Protein AF-A0A8T5TCV7-F1 (afdb_monomer_lite)

Radius of gyration: 20.51 Å; chains: 1; bounding box: 54×48×56 Å

pLDDT: mean 72.84, std 15.75, range [38.97, 92.06]

Structure (mmCIF, N/CA/C/O backbone):
data_AF-A0A8T5TCV7-F1
#
_entry.id   AF-A0A8T5TCV7-F1
#
loop_
_atom_site.group_PDB
_atom_site.id
_atom_site.type_symbol
_atom_site.label_atom_id
_atom_site.label_alt_id
_atom_site.label_comp_id
_atom_site.label_asym_id
_atom_site.label_entity_id
_atom_site.label_seq_id
_atom_site.pdbx_PDB_ins_code
_atom_site.Cartn_x
_atom_site.Cartn_y
_atom_site.Cartn_z
_atom_site.occupancy
_atom_site.B_iso_or_equiv
_atom_site.auth_seq_id
_atom_site.auth_comp_id
_atom_site.auth_asym_id
_atom_site.auth_atom_id
_atom_site.pdbx_PDB_model_num
ATOM 1 N N . MET A 1 1 ? -5.789 -16.925 18.535 1.00 47.34 1 MET A N 1
ATOM 2 C CA . MET A 1 1 ? -6.592 -15.981 19.342 1.00 47.34 1 MET A CA 1
ATOM 3 C C . MET A 1 1 ? -8.017 -16.520 19.371 1.00 47.34 1 MET A C 1
ATOM 5 O O . MET A 1 1 ? -8.673 -16.521 18.340 1.00 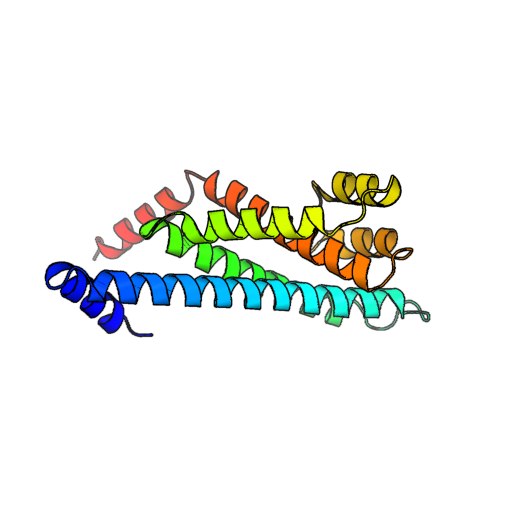47.34 1 MET A O 1
ATOM 9 N N . THR A 1 2 ? -8.420 -17.151 20.471 1.00 56.78 2 THR A N 1
ATOM 10 C CA . THR A 1 2 ? -9.632 -17.986 20.560 1.00 56.78 2 THR A CA 1
ATOM 11 C C . THR A 1 2 ? -10.889 -17.146 20.803 1.00 56.78 2 THR A C 1
ATOM 13 O O . THR A 1 2 ? -10.817 -16.086 21.421 1.00 56.78 2 THR A O 1
ATOM 16 N N . GLU A 1 3 ? -12.054 -17.618 20.342 1.00 51.53 3 GLU A N 1
ATOM 17 C CA . GLU A 1 3 ? -13.368 -16.970 20.542 1.00 51.53 3 GLU A CA 1
ATOM 18 C C . GLU A 1 3 ? -13.667 -16.614 22.007 1.00 51.53 3 GLU A C 1
ATOM 20 O O . GLU A 1 3 ? -14.341 -15.621 22.281 1.00 51.53 3 GLU A O 1
ATOM 25 N N . LEU A 1 4 ? -13.086 -17.360 22.951 1.00 43.72 4 LEU A N 1
ATOM 26 C CA . LEU A 1 4 ? -13.126 -17.065 24.382 1.00 43.72 4 LEU A CA 1
ATOM 27 C C . LEU A 1 4 ? -12.628 -15.654 24.720 1.00 43.72 4 LEU A C 1
ATOM 29 O O . LEU A 1 4 ? -13.237 -14.989 25.552 1.00 43.72 4 LEU A 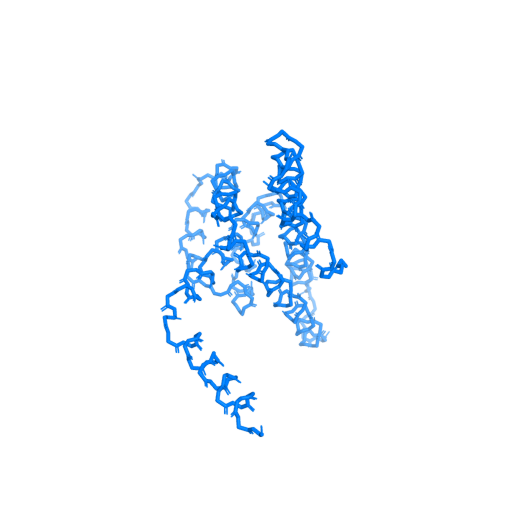O 1
ATOM 33 N N . ASN A 1 5 ? -11.584 -15.160 24.050 1.00 55.62 5 ASN A N 1
ATOM 34 C CA . ASN A 1 5 ? -11.064 -13.814 24.302 1.00 55.62 5 ASN A CA 1
ATOM 35 C C . ASN A 1 5 ? -12.063 -12.737 23.861 1.00 55.62 5 ASN A C 1
ATOM 37 O O . ASN A 1 5 ? -12.259 -11.757 24.575 1.00 55.62 5 ASN A O 1
ATOM 41 N N . LYS A 1 6 ? -12.766 -12.945 22.738 1.00 61.94 6 LYS A N 1
ATOM 42 C CA . LYS A 1 6 ? -13.826 -12.030 22.279 1.00 61.94 6 LYS A CA 1
ATOM 43 C C . LYS A 1 6 ? -15.006 -12.003 23.253 1.00 61.94 6 LYS A C 1
ATOM 45 O O . LYS A 1 6 ? -15.580 -10.943 23.502 1.00 61.94 6 LYS A O 1
ATOM 50 N N . ILE A 1 7 ? -15.354 -13.155 23.828 1.00 57.25 7 ILE A N 1
ATOM 51 C CA . ILE A 1 7 ? -16.417 -13.274 24.835 1.00 57.25 7 ILE A CA 1
ATOM 52 C C . ILE A 1 7 ? -15.997 -12.587 26.143 1.00 57.25 7 ILE A C 1
ATOM 54 O O . ILE A 1 7 ? -16.768 -11.794 26.683 1.00 57.25 7 ILE A O 1
ATOM 58 N N . PHE A 1 8 ? -14.761 -12.791 26.605 1.00 55.50 8 PHE A N 1
ATOM 59 C CA . PHE A 1 8 ? -14.226 -12.118 27.794 1.00 55.50 8 PHE A CA 1
ATOM 60 C C . PHE A 1 8 ? -14.156 -10.594 27.629 1.00 55.50 8 PHE A C 1
ATOM 62 O O . PHE A 1 8 ? -14.518 -9.866 28.554 1.00 55.50 8 PHE A O 1
ATOM 69 N N . MET A 1 9 ? -13.783 -10.093 26.447 1.00 57.25 9 MET A N 1
ATOM 70 C CA . MET A 1 9 ? -13.808 -8.654 26.161 1.00 57.25 9 MET A CA 1
ATOM 71 C C . MET A 1 9 ? -15.233 -8.085 26.167 1.00 57.25 9 MET A C 1
ATOM 73 O O . MET A 1 9 ? -15.464 -7.032 26.763 1.00 57.25 9 MET A O 1
ATOM 77 N N . LYS A 1 10 ? -16.214 -8.801 25.595 1.00 54.75 10 LYS A N 1
ATOM 78 C CA . LYS A 1 10 ? -17.635 -8.401 25.637 1.00 54.75 10 LYS A CA 1
ATOM 79 C C . LYS A 1 10 ? -18.213 -8.390 27.058 1.00 54.75 10 LYS A C 1
ATOM 81 O O . LYS A 1 10 ? -19.046 -7.538 27.362 1.00 54.75 10 LYS A O 1
ATOM 86 N N . ILE A 1 11 ? -17.783 -9.310 27.924 1.00 52.16 11 ILE A N 1
ATOM 87 C CA . ILE A 1 11 ? -18.203 -9.371 29.334 1.00 52.16 11 ILE A CA 1
ATOM 88 C C . ILE A 1 11 ? -17.541 -8.243 30.145 1.00 52.16 11 ILE A C 1
ATOM 90 O O . ILE A 1 11 ? -18.224 -7.534 30.881 1.00 52.16 11 ILE A O 1
ATOM 94 N N . SER A 1 12 ? -16.243 -8.001 29.944 1.00 48.50 12 SER A N 1
ATOM 95 C CA . SER A 1 12 ? -15.484 -6.930 30.611 1.00 48.50 12 SER A CA 1
ATOM 96 C C . SER A 1 12 ? -15.988 -5.521 30.251 1.00 48.50 12 SER A C 1
ATOM 98 O O . SER A 1 12 ? -16.087 -4.645 31.115 1.00 48.50 12 SER A O 1
ATOM 100 N N . ALA A 1 13 ? -16.431 -5.317 29.004 1.00 50.50 13 ALA A N 1
ATOM 101 C CA . ALA A 1 13 ? -17.039 -4.066 28.546 1.00 50.50 13 ALA A CA 1
ATOM 102 C C . ALA A 1 13 ? -18.317 -3.671 29.316 1.00 50.50 13 ALA A C 1
ATOM 104 O O . ALA A 1 13 ? -18.669 -2.492 29.342 1.00 50.50 13 ALA A O 1
ATOM 105 N N . LYS A 1 14 ? -18.993 -4.622 29.980 1.00 54.09 14 LYS A N 1
ATOM 106 C CA . LYS A 1 14 ? -20.192 -4.361 30.793 1.00 54.09 14 LYS A CA 1
ATOM 107 C C . LYS A 1 14 ? -19.904 -4.037 32.268 1.00 54.09 14 LYS A C 1
ATOM 109 O O . LYS A 1 14 ? -20.831 -3.607 32.947 1.00 54.09 14 LYS A O 1
ATOM 114 N N . GLN A 1 15 ? -18.671 -4.199 32.771 1.00 46.56 15 GLN A N 1
ATOM 115 C CA . GLN A 1 15 ? -18.370 -4.052 34.211 1.00 46.56 15 GLN A CA 1
ATOM 116 C C . GLN A 1 15 ? -17.187 -3.132 34.595 1.00 46.56 15 GLN A C 1
ATOM 118 O O . GLN A 1 15 ? -16.957 -2.937 35.785 1.00 46.56 15 GLN A O 1
ATOM 123 N N . GLY A 1 16 ? -16.481 -2.468 33.669 1.00 45.44 16 GLY A N 1
ATOM 124 C CA . GLY A 1 16 ? -15.417 -1.522 34.061 1.00 45.44 16 GLY A CA 1
ATOM 125 C C . GLY A 1 16 ? -15.006 -0.537 32.968 1.00 45.44 16 GLY A C 1
ATOM 126 O O . GLY A 1 16 ? -14.196 -0.856 32.101 1.00 45.44 16 GLY A O 1
ATOM 127 N N . SER A 1 17 ? -15.524 0.695 33.023 1.00 63.12 17 SER A N 1
ATOM 128 C CA . SER A 1 17 ? -15.453 1.664 31.913 1.00 63.12 17 SER A CA 1
ATOM 129 C C . SER A 1 17 ? -14.059 2.223 31.585 1.00 63.12 17 SER A C 1
ATOM 131 O O . SER A 1 17 ? -13.903 2.825 30.525 1.00 63.12 17 SER A O 1
ATOM 133 N N . LYS A 1 18 ? -13.045 2.031 32.443 1.00 63.19 18 LYS A N 1
ATOM 134 C CA . LYS A 1 18 ? -11.653 2.453 32.178 1.00 63.19 18 LYS A CA 1
ATOM 135 C C . LYS A 1 18 ? -10.789 1.329 31.603 1.00 63.19 18 LYS A C 1
ATOM 137 O O . LYS A 1 18 ? -10.150 1.534 30.579 1.00 63.19 18 LYS A O 1
ATOM 142 N N . ASN A 1 19 ? -10.829 0.133 32.193 1.00 65.12 19 ASN A N 1
ATOM 143 C CA . ASN A 1 19 ? -10.000 -0.995 31.745 1.00 65.12 19 ASN A CA 1
ATOM 144 C C . ASN A 1 19 ? -10.446 -1.535 30.379 1.00 65.12 19 ASN A C 1
ATOM 146 O O . ASN A 1 19 ? -9.605 -1.888 29.561 1.00 65.12 19 ASN A O 1
ATOM 150 N N . ALA A 1 20 ? -11.755 -1.544 30.100 1.00 66.44 20 ALA A N 1
ATOM 151 C CA . ALA A 1 20 ? -12.267 -1.938 28.788 1.00 66.44 20 ALA A CA 1
ATOM 152 C C . ALA A 1 20 ? -11.885 -0.932 27.688 1.00 66.44 20 ALA A C 1
ATOM 154 O O . ALA A 1 20 ? -11.531 -1.339 26.587 1.00 66.44 20 ALA A O 1
ATOM 155 N N . LYS A 1 21 ? -11.899 0.377 27.989 1.00 69.62 21 LYS A N 1
ATOM 156 C CA . LYS A 1 21 ? -11.431 1.414 27.053 1.00 69.62 21 LYS A CA 1
ATOM 157 C C . LYS A 1 21 ? -9.935 1.291 26.779 1.00 69.62 21 LYS A C 1
ATOM 159 O O . LYS A 1 21 ? -9.542 1.307 25.623 1.00 69.62 21 LYS A O 1
ATOM 164 N N . PHE A 1 22 ? -9.138 1.083 27.824 1.00 77.06 22 PHE A N 1
ATOM 165 C CA . PHE A 1 22 ? -7.698 0.876 27.698 1.00 77.06 22 PHE A CA 1
ATOM 166 C C . PHE A 1 22 ? -7.360 -0.372 26.864 1.00 77.06 22 PHE A C 1
ATOM 168 O O . PHE A 1 22 ? -6.529 -0.311 25.966 1.00 77.06 22 PHE A O 1
ATOM 175 N N . ALA A 1 23 ? -8.056 -1.491 27.092 1.00 76.44 23 ALA A N 1
ATOM 176 C CA . ALA A 1 23 ? -7.876 -2.702 26.291 1.00 76.44 23 ALA A CA 1
ATOM 177 C C . ALA A 1 23 ? -8.251 -2.492 24.810 1.00 76.44 23 ALA A C 1
ATOM 179 O O . ALA A 1 23 ? -7.560 -2.993 23.926 1.00 76.44 23 ALA A O 1
ATOM 180 N N . LEU A 1 24 ? -9.314 -1.724 24.535 1.00 77.31 24 LEU A N 1
ATOM 181 C CA . LEU A 1 24 ? -9.696 -1.350 23.170 1.00 77.31 24 LEU A CA 1
ATOM 182 C C . LEU A 1 24 ? -8.655 -0.438 22.508 1.00 77.31 24 LEU A C 1
ATOM 184 O O . LEU A 1 24 ? -8.376 -0.603 21.326 1.00 77.31 24 LEU A O 1
ATOM 188 N N . GLU A 1 25 ? -8.073 0.513 23.239 1.00 80.31 25 GLU A N 1
ATOM 189 C CA . GLU A 1 25 ? -6.998 1.373 22.726 1.00 80.31 25 GLU A CA 1
ATOM 190 C C . GLU A 1 25 ? -5.744 0.564 22.378 1.00 80.31 25 GLU A C 1
ATOM 192 O O . GLU A 1 25 ? -5.219 0.720 21.278 1.00 80.31 25 GLU A O 1
ATOM 197 N N . ILE A 1 26 ? -5.329 -0.369 23.241 1.00 83.75 26 ILE A N 1
ATOM 198 C CA . ILE A 1 26 ? -4.215 -1.286 22.946 1.00 83.75 26 ILE A CA 1
ATOM 199 C C . ILE A 1 26 ? -4.500 -2.090 21.673 1.00 83.75 26 ILE A C 1
ATOM 201 O O . ILE A 1 26 ? -3.671 -2.127 20.768 1.00 83.75 26 ILE A O 1
ATOM 205 N N . GLN A 1 27 ? -5.690 -2.686 21.562 1.00 82.12 27 GLN A N 1
ATOM 206 C CA . GLN A 1 27 ? -6.073 -3.465 20.382 1.00 82.12 27 GLN A CA 1
ATOM 207 C C . GLN A 1 27 ? -6.055 -2.618 19.097 1.00 82.12 27 GLN A C 1
ATOM 209 O O . GLN A 1 27 ? -5.658 -3.110 18.038 1.00 82.12 27 GLN A O 1
ATOM 214 N N . LYS A 1 28 ? -6.470 -1.346 19.172 1.00 84.56 28 LYS A N 1
ATOM 215 C CA . LYS A 1 28 ? -6.417 -0.417 18.035 1.00 84.56 28 LYS A CA 1
ATOM 216 C C . LYS A 1 28 ? -4.987 -0.172 17.581 1.00 84.56 28 LYS A C 1
ATOM 218 O O . LYS A 1 28 ? -4.728 -0.281 16.384 1.00 84.56 28 LYS A O 1
ATOM 223 N N . GLU A 1 29 ? -4.081 0.117 18.510 1.00 86.75 29 GLU A N 1
ATOM 224 C CA . GLU A 1 29 ? -2.667 0.340 18.198 1.00 86.75 29 GLU A CA 1
ATOM 225 C C . GLU A 1 29 ? -2.000 -0.924 17.640 1.00 86.75 29 GLU A C 1
ATOM 227 O O . GLU A 1 29 ? -1.368 -0.861 16.587 1.00 86.75 29 GLU A O 1
ATOM 232 N N . GLU A 1 30 ? -2.251 -2.099 18.225 1.00 87.62 30 GLU A N 1
ATOM 233 C CA . GLU A 1 30 ? -1.766 -3.371 17.668 1.00 87.62 30 GLU A CA 1
ATOM 234 C C . GLU A 1 30 ? -2.265 -3.611 16.237 1.00 87.62 30 GLU A C 1
ATOM 236 O O . GLU A 1 30 ? -1.556 -4.156 15.392 1.00 87.62 30 GLU A O 1
ATOM 241 N N . ASN A 1 31 ? -3.518 -3.259 15.950 1.00 86.44 31 ASN A N 1
ATOM 242 C CA . ASN A 1 31 ? -4.086 -3.434 14.619 1.00 86.44 31 ASN A CA 1
ATOM 243 C C . ASN A 1 31 ? -3.520 -2.425 13.612 1.00 86.44 31 ASN A C 1
ATOM 245 O O . ASN A 1 31 ? -3.351 -2.785 12.446 1.00 86.44 31 ASN A O 1
ATOM 249 N N . LYS A 1 32 ? -3.189 -1.200 14.043 1.00 89.06 32 LYS A N 1
ATOM 250 C CA . LYS A 1 32 ? -2.445 -0.240 13.214 1.00 89.06 32 LYS A CA 1
ATOM 251 C C . LYS A 1 32 ? -1.055 -0.771 12.890 1.00 89.06 32 LYS A C 1
ATOM 253 O O . LYS A 1 32 ? -0.670 -0.762 11.728 1.00 89.06 32 LYS A O 1
ATOM 258 N N . GLU A 1 33 ? -0.342 -1.301 13.880 1.00 90.75 33 GLU A N 1
ATOM 259 C CA . GLU A 1 33 ? 0.977 -1.909 13.682 1.00 90.75 33 GLU A CA 1
ATOM 260 C C . GLU A 1 33 ? 0.907 -3.100 12.715 1.00 90.75 33 GLU A C 1
ATOM 262 O O . GLU A 1 33 ? 1.662 -3.165 11.746 1.00 90.75 33 GLU A O 1
ATOM 267 N N . LYS A 1 34 ? -0.063 -4.007 12.901 1.00 89.56 34 LYS A N 1
ATOM 268 C CA . LYS A 1 34 ? -0.307 -5.122 11.969 1.00 89.56 34 LYS A CA 1
ATOM 269 C C . LYS A 1 34 ? -0.582 -4.626 10.550 1.00 89.56 34 LYS A C 1
ATOM 271 O O . LYS A 1 34 ? -0.057 -5.206 9.602 1.00 89.56 34 LYS A O 1
ATOM 276 N N . LEU A 1 35 ? -1.392 -3.576 10.392 1.00 90.50 35 LEU A N 1
ATOM 277 C CA . LEU A 1 35 ? -1.667 -2.981 9.085 1.00 90.50 35 LEU A CA 1
ATOM 278 C C . LEU A 1 35 ? -0.386 -2.427 8.449 1.00 90.50 35 LEU A C 1
ATOM 280 O O . LEU A 1 35 ? -0.113 -2.742 7.292 1.00 90.50 35 LEU A O 1
ATOM 284 N N . THR A 1 36 ? 0.404 -1.659 9.201 1.00 91.31 36 THR A N 1
ATOM 285 C CA . THR A 1 36 ? 1.689 -1.111 8.747 1.00 91.31 36 THR A CA 1
ATOM 286 C C . THR A 1 36 ? 2.624 -2.223 8.282 1.00 91.31 36 THR A C 1
ATOM 288 O O . THR A 1 36 ? 3.083 -2.186 7.144 1.00 91.31 36 THR A O 1
ATOM 291 N N . ASN A 1 37 ? 2.806 -3.270 9.089 1.00 91.44 37 ASN A N 1
ATOM 292 C CA . ASN A 1 37 ? 3.674 -4.402 8.756 1.00 91.44 37 ASN A CA 1
ATOM 293 C C . ASN A 1 37 ? 3.223 -5.130 7.479 1.00 91.44 37 ASN A C 1
ATOM 295 O O . ASN A 1 37 ? 4.048 -5.538 6.663 1.00 91.44 37 ASN A O 1
ATOM 299 N N . LEU A 1 38 ? 1.909 -5.286 7.272 1.00 91.56 38 LEU A N 1
ATOM 300 C CA . LEU A 1 38 ? 1.379 -5.888 6.045 1.00 91.56 38 LEU A CA 1
ATOM 301 C C . LEU A 1 38 ? 1.639 -5.011 4.814 1.00 91.56 38 LEU A C 1
ATOM 303 O O . LEU A 1 38 ? 1.994 -5.535 3.758 1.00 91.56 38 LEU A O 1
ATOM 307 N N . VAL A 1 39 ? 1.470 -3.691 4.937 1.00 90.31 39 VAL A N 1
ATOM 308 C CA . VAL A 1 39 ? 1.763 -2.743 3.852 1.00 90.31 39 VAL A CA 1
ATOM 309 C C . VAL A 1 39 ? 3.254 -2.750 3.524 1.00 90.31 39 VAL A C 1
ATOM 311 O O . VAL A 1 39 ? 3.617 -2.873 2.356 1.00 90.31 39 VAL A O 1
ATOM 314 N N . GLU A 1 40 ? 4.119 -2.670 4.533 1.00 91.00 40 GLU A N 1
ATOM 315 C CA . GLU A 1 40 ? 5.573 -2.714 4.361 1.00 91.00 40 GLU A CA 1
ATOM 316 C C . GLU A 1 40 ? 6.029 -4.013 3.702 1.00 91.00 40 GLU A C 1
ATOM 318 O O . GLU A 1 40 ? 6.862 -3.983 2.798 1.00 91.00 40 GLU A O 1
ATOM 323 N N . PHE A 1 41 ? 5.430 -5.147 4.073 1.00 91.19 41 PHE A N 1
ATOM 324 C CA . PHE A 1 41 ? 5.714 -6.426 3.434 1.00 91.19 41 PHE A CA 1
ATOM 325 C C . PHE A 1 41 ? 5.359 -6.416 1.940 1.00 91.19 41 PHE A C 1
ATOM 327 O O . PHE A 1 41 ? 6.148 -6.880 1.113 1.00 91.19 41 PHE A O 1
ATOM 334 N N . ILE A 1 42 ? 4.198 -5.867 1.565 1.00 90.50 42 ILE A N 1
ATOM 335 C CA . ILE A 1 42 ? 3.809 -5.728 0.152 1.00 90.50 42 ILE A CA 1
ATOM 336 C C . ILE A 1 42 ? 4.819 -4.848 -0.589 1.00 90.50 42 ILE A C 1
ATOM 338 O O . ILE A 1 42 ? 5.318 -5.235 -1.645 1.00 90.50 42 ILE A O 1
ATOM 342 N N . VAL A 1 43 ? 5.164 -3.696 -0.013 1.00 90.44 43 VAL A N 1
ATOM 343 C CA . VAL A 1 43 ? 6.131 -2.756 -0.590 1.00 90.44 43 VAL A CA 1
ATOM 344 C C . VAL A 1 43 ? 7.502 -3.406 -0.769 1.00 90.44 43 VAL A C 1
ATOM 346 O O . VAL A 1 43 ? 8.100 -3.265 -1.831 1.00 90.44 43 VAL A O 1
ATOM 349 N N . PHE A 1 44 ? 7.982 -4.160 0.219 1.00 89.94 44 PHE A N 1
ATOM 350 C CA . PHE A 1 44 ? 9.253 -4.877 0.145 1.00 89.94 44 PHE A CA 1
ATOM 351 C C . PHE A 1 44 ? 9.279 -5.886 -1.011 1.00 89.94 44 PHE A C 1
ATOM 353 O O . PHE A 1 44 ? 10.248 -5.943 -1.767 1.00 89.94 44 PHE A O 1
ATOM 360 N N . ASN A 1 45 ? 8.198 -6.647 -1.205 1.00 87.12 45 ASN A N 1
ATOM 361 C CA . ASN A 1 45 ? 8.106 -7.599 -2.315 1.00 87.12 45 ASN A CA 1
ATOM 362 C C . ASN A 1 45 ? 8.051 -6.893 -3.678 1.00 87.12 45 ASN A C 1
ATOM 364 O O . ASN A 1 45 ? 8.705 -7.333 -4.622 1.00 87.12 45 ASN A O 1
ATOM 368 N N . LEU A 1 46 ? 7.338 -5.766 -3.776 1.00 86.62 46 LEU A N 1
ATOM 369 C CA . LEU A 1 46 ? 7.334 -4.933 -4.983 1.00 86.62 46 LEU A CA 1
ATOM 370 C C . LEU A 1 46 ? 8.734 -4.366 -5.270 1.00 86.62 46 LEU A C 1
ATOM 372 O O . LEU A 1 46 ? 9.182 -4.382 -6.411 1.00 86.62 46 LEU A O 1
ATOM 376 N N . GLN A 1 47 ? 9.470 -3.917 -4.251 1.00 85.31 47 GLN A N 1
ATOM 377 C CA . GLN A 1 47 ? 10.854 -3.453 -4.409 1.00 85.31 47 GLN A CA 1
ATOM 378 C C . GLN A 1 47 ? 11.788 -4.574 -4.876 1.00 85.31 47 GLN A C 1
ATOM 380 O O . GLN A 1 47 ? 12.597 -4.361 -5.780 1.00 85.31 47 GLN A O 1
ATOM 385 N N . ALA A 1 48 ? 11.672 -5.772 -4.298 1.00 82.88 48 ALA A N 1
ATOM 386 C CA . ALA A 1 48 ? 12.450 -6.932 -4.721 1.00 82.88 48 ALA A CA 1
ATOM 387 C C . ALA A 1 48 ? 12.188 -7.267 -6.198 1.00 82.88 48 ALA A C 1
ATOM 389 O O . ALA A 1 48 ? 13.129 -7.479 -6.965 1.00 82.88 48 ALA A O 1
ATOM 390 N N . GLU A 1 49 ? 10.922 -7.226 -6.615 1.00 78.94 49 GLU A N 1
ATOM 391 C CA . GLU A 1 49 ? 10.532 -7.451 -8.005 1.00 78.94 49 GLU A CA 1
ATOM 392 C C . GLU A 1 49 ? 11.005 -6.327 -8.936 1.00 78.94 49 GLU A C 1
ATOM 394 O O . GLU A 1 49 ? 11.515 -6.601 -10.022 1.00 78.94 49 GLU A O 1
ATOM 399 N N . SER A 1 50 ? 10.935 -5.068 -8.496 1.00 80.56 50 SER A N 1
ATOM 400 C CA . SER A 1 50 ? 11.499 -3.926 -9.221 1.00 80.56 50 SER A CA 1
ATOM 401 C C . SER A 1 50 ? 12.987 -4.118 -9.480 1.00 80.56 50 SER A C 1
ATOM 403 O O . SER A 1 50 ? 13.438 -3.982 -10.613 1.00 80.56 50 SER A O 1
ATOM 405 N N . ASN A 1 51 ? 13.751 -4.466 -8.444 1.00 77.88 51 ASN A N 1
ATOM 406 C CA . ASN A 1 51 ? 15.189 -4.685 -8.556 1.00 77.88 51 ASN A CA 1
ATOM 407 C C . ASN A 1 51 ? 15.495 -5.844 -9.505 1.00 77.88 51 ASN A C 1
ATOM 409 O O . ASN A 1 51 ? 16.407 -5.741 -10.327 1.00 77.88 51 ASN A O 1
ATOM 413 N N . ARG A 1 52 ? 14.714 -6.928 -9.438 1.00 76.56 52 ARG A N 1
ATOM 414 C CA . ARG A 1 52 ? 14.836 -8.074 -10.347 1.00 76.56 52 ARG A CA 1
ATOM 415 C C . ARG A 1 52 ? 14.600 -7.676 -11.807 1.00 76.56 52 ARG A C 1
ATOM 417 O O . ARG A 1 52 ? 15.334 -8.131 -12.679 1.00 76.56 52 ARG A O 1
ATOM 424 N N . LEU A 1 53 ? 13.596 -6.841 -12.079 1.00 74.31 53 LEU A N 1
ATOM 425 C CA . LEU A 1 53 ? 13.287 -6.357 -13.428 1.00 74.31 53 LEU A CA 1
ATOM 426 C C . LEU A 1 53 ? 14.351 -5.377 -13.945 1.00 74.31 53 LEU A C 1
ATOM 428 O O . LEU A 1 53 ? 14.775 -5.500 -15.091 1.00 74.31 53 LEU A O 1
ATOM 432 N N . SER A 1 54 ? 14.833 -4.456 -13.104 1.00 71.25 54 SER A N 1
ATOM 433 C CA . SER A 1 54 ? 15.844 -3.458 -13.486 1.00 71.25 54 SER A CA 1
ATOM 434 C C . SER A 1 54 ? 17.255 -4.035 -13.665 1.00 71.25 54 SER A C 1
ATOM 436 O O . SER A 1 54 ? 18.036 -3.495 -14.442 1.00 71.25 54 SER A O 1
ATOM 438 N N . SER A 1 55 ? 17.605 -5.119 -12.964 1.00 65.56 55 SER A N 1
ATOM 439 C CA . SER A 1 55 ? 18.937 -5.755 -13.037 1.00 65.56 55 SER A CA 1
ATOM 440 C C . SER A 1 55 ? 19.067 -6.822 -14.131 1.00 65.56 55 SER A C 1
ATOM 442 O O . SER A 1 55 ? 20.130 -7.422 -14.293 1.00 65.56 55 SER A O 1
ATOM 444 N N . CYS A 1 56 ? 18.010 -7.070 -14.908 1.00 58.94 56 CYS A N 1
ATOM 445 C CA . CYS A 1 56 ? 17.990 -8.116 -15.924 1.00 58.94 56 CYS A CA 1
ATOM 446 C C . CYS A 1 56 ? 18.624 -7.622 -17.241 1.00 58.94 56 CYS A C 1
ATOM 448 O O . CYS A 1 56 ? 17.937 -7.351 -18.221 1.00 58.94 56 CYS A O 1
ATOM 450 N N . THR A 1 57 ? 19.956 -7.511 -17.279 1.00 51.25 57 THR A N 1
ATOM 451 C CA . THR A 1 57 ? 20.739 -7.244 -18.506 1.00 51.25 57 THR A CA 1
ATOM 452 C C . THR A 1 57 ? 20.769 -8.426 -19.485 1.00 51.25 57 THR A C 1
ATOM 454 O O . THR A 1 57 ? 21.221 -8.276 -20.617 1.00 51.25 57 THR A O 1
ATOM 457 N N . LEU A 1 58 ? 20.258 -9.597 -19.094 1.00 48.53 58 LEU A N 1
ATOM 458 C CA . LEU A 1 58 ? 20.154 -10.796 -19.926 1.00 48.53 58 LEU A CA 1
ATOM 459 C C . LEU A 1 58 ? 18.688 -11.208 -20.044 1.00 48.53 58 LEU A C 1
ATOM 461 O O . LEU A 1 58 ? 18.110 -11.802 -19.136 1.00 48.53 58 LEU A O 1
ATOM 465 N N . GLY A 1 59 ? 18.090 -10.858 -21.180 1.00 47.78 59 GLY A N 1
ATOM 466 C CA . GLY A 1 59 ? 16.714 -11.191 -21.504 1.00 47.78 59 GLY A CA 1
ATOM 467 C C . GLY A 1 59 ? 16.393 -12.686 -21.372 1.00 47.78 59 GLY A C 1
ATOM 468 O O . GLY A 1 59 ? 17.18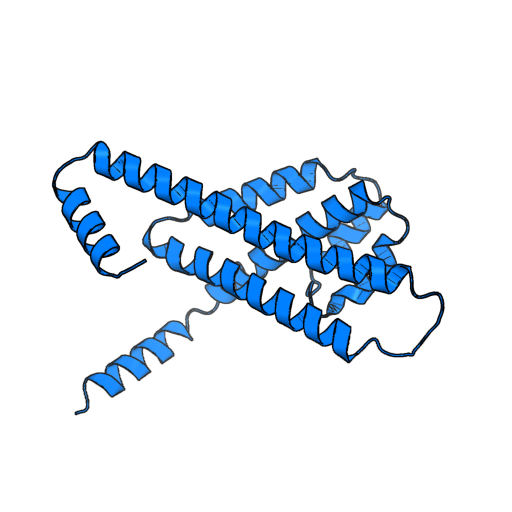8 -13.564 -21.694 1.00 47.78 59 GLY A O 1
ATOM 469 N N . GLN A 1 60 ? 15.148 -12.936 -20.971 1.00 47.66 60 GLN A N 1
ATOM 470 C CA . GLN A 1 60 ? 14.330 -14.104 -21.329 1.00 47.66 60 GLN A CA 1
ATOM 471 C C . GLN A 1 60 ? 14.481 -15.427 -20.569 1.00 47.66 60 GLN A C 1
ATOM 473 O O . GLN A 1 60 ? 13.610 -16.278 -20.741 1.00 47.66 60 GLN A O 1
ATOM 478 N N . ILE A 1 61 ? 15.458 -15.637 -19.687 1.00 41.81 61 ILE A N 1
ATOM 479 C CA . ILE A 1 61 ? 15.617 -16.973 -19.082 1.00 41.81 61 ILE A CA 1
ATOM 480 C C . ILE A 1 61 ? 15.235 -16.961 -17.592 1.00 41.81 61 ILE A C 1
ATOM 482 O O . ILE A 1 61 ? 16.051 -16.658 -16.730 1.00 41.81 61 ILE A O 1
ATOM 486 N N . LYS A 1 62 ? 13.973 -17.366 -17.334 1.00 49.19 62 LYS A N 1
ATOM 487 C CA . LYS A 1 62 ? 13.336 -17.772 -16.048 1.00 49.19 62 LYS A CA 1
ATOM 488 C C . LYS A 1 62 ? 12.548 -16.739 -15.222 1.00 49.19 62 LYS A C 1
ATOM 490 O O . LYS A 1 62 ? 12.671 -16.712 -14.002 1.00 49.19 62 LYS A O 1
ATOM 495 N N . THR A 1 63 ? 11.673 -15.932 -15.820 1.00 53.28 63 THR A N 1
ATOM 496 C CA . THR A 1 63 ? 10.957 -14.888 -15.047 1.00 53.28 63 THR A CA 1
ATOM 497 C C . THR A 1 63 ? 9.445 -15.065 -14.894 1.00 53.28 63 THR A C 1
ATOM 499 O O . THR A 1 63 ? 8.868 -14.401 -14.037 1.00 53.28 63 THR A O 1
ATOM 502 N N . ASN A 1 64 ? 8.803 -16.006 -15.596 1.00 55.62 64 ASN A N 1
ATOM 503 C CA . ASN A 1 64 ? 7.360 -16.231 -15.423 1.00 55.62 64 ASN A CA 1
ATOM 504 C C . ASN A 1 64 ? 7.013 -16.917 -14.095 1.00 55.62 64 ASN A C 1
ATOM 506 O O . ASN A 1 64 ? 6.076 -16.488 -13.431 1.00 55.62 64 ASN A O 1
ATOM 510 N N . GLU A 1 65 ? 7.753 -17.945 -13.670 1.00 59.62 65 GLU A N 1
ATOM 511 C CA . GLU A 1 65 ? 7.444 -18.667 -12.422 1.00 59.62 65 GLU A CA 1
ATOM 512 C C . GLU A 1 65 ? 7.705 -17.805 -11.180 1.00 59.62 65 GLU A C 1
ATOM 514 O O . GLU A 1 65 ? 6.825 -17.680 -10.329 1.00 59.62 65 GLU A O 1
ATOM 519 N N . ILE A 1 66 ? 8.869 -17.143 -11.116 1.00 61.84 66 ILE A N 1
ATOM 520 C CA . ILE A 1 66 ? 9.249 -16.260 -10.000 1.00 61.84 66 ILE A CA 1
ATOM 521 C C . ILE A 1 66 ? 8.322 -15.038 -9.927 1.00 61.84 66 ILE A C 1
ATOM 523 O O . ILE A 1 66 ? 7.804 -14.732 -8.854 1.00 61.84 66 ILE A O 1
ATOM 527 N N . GLY A 1 67 ? 8.046 -14.384 -11.063 1.00 63.06 67 GLY A N 1
ATOM 528 C CA . GLY A 1 67 ? 7.099 -13.267 -11.116 1.00 63.06 67 GLY A CA 1
ATOM 529 C C . GLY A 1 67 ? 5.685 -13.689 -10.700 1.00 63.06 67 GLY A C 1
ATOM 530 O O . GLY A 1 67 ? 5.044 -13.004 -9.906 1.00 63.06 67 GLY A O 1
ATOM 531 N N . SER A 1 68 ? 5.224 -14.868 -11.139 1.00 69.69 68 SER A N 1
ATOM 532 C CA . SER A 1 68 ? 3.921 -15.416 -10.725 1.00 69.69 68 SER A CA 1
ATOM 533 C C . SER A 1 68 ? 3.861 -15.706 -9.222 1.00 69.69 68 SER A C 1
ATOM 535 O O . SER A 1 68 ? 2.832 -15.469 -8.596 1.00 69.69 68 SER A O 1
ATOM 537 N N . HIS A 1 69 ? 4.953 -16.182 -8.617 1.00 73.56 69 HIS A N 1
ATOM 538 C CA . HIS A 1 69 ? 5.012 -16.419 -7.171 1.00 73.56 69 HIS A CA 1
ATOM 539 C C . HIS A 1 69 ? 4.935 -15.113 -6.375 1.00 73.56 69 HIS A C 1
ATOM 541 O O . HIS A 1 69 ? 4.198 -15.041 -5.394 1.00 73.56 69 HIS A O 1
ATOM 547 N N . ILE A 1 70 ? 5.629 -14.063 -6.818 1.00 75.44 70 ILE A N 1
ATOM 548 C CA . ILE A 1 70 ? 5.572 -12.747 -6.167 1.00 75.44 70 ILE A CA 1
ATOM 549 C C . ILE A 1 70 ? 4.169 -12.140 -6.280 1.00 75.44 70 ILE A C 1
ATOM 551 O O . ILE A 1 70 ? 3.647 -11.624 -5.292 1.00 75.44 70 ILE A O 1
ATOM 555 N N . VAL A 1 71 ? 3.515 -12.275 -7.438 1.00 80.12 71 VAL A N 1
ATOM 556 C CA . VAL A 1 71 ? 2.112 -11.870 -7.622 1.00 80.12 71 VAL A CA 1
ATOM 557 C C . VAL A 1 71 ? 1.196 -12.571 -6.615 1.00 80.12 71 VAL A C 1
ATOM 559 O O . VAL A 1 71 ? 0.401 -11.903 -5.954 1.00 80.12 71 VAL A O 1
ATOM 562 N N . LEU A 1 72 ? 1.330 -13.892 -6.448 1.00 82.31 72 LEU A N 1
ATOM 563 C CA . LEU A 1 72 ? 0.536 -14.656 -5.478 1.00 82.31 72 LEU A CA 1
ATOM 564 C C . LEU A 1 72 ? 0.777 -14.185 -4.037 1.00 82.31 72 LEU A C 1
ATOM 566 O O . LEU A 1 72 ? -0.183 -13.985 -3.293 1.00 82.31 72 LEU A O 1
ATOM 570 N N . ILE A 1 73 ? 2.038 -13.955 -3.661 1.00 83.31 73 ILE A N 1
ATOM 571 C CA . ILE A 1 73 ? 2.417 -13.459 -2.330 1.00 83.31 73 ILE A CA 1
ATOM 572 C C . ILE A 1 73 ? 1.802 -12.078 -2.068 1.00 83.31 73 ILE A C 1
ATOM 574 O O . ILE A 1 73 ? 1.241 -11.845 -0.993 1.00 83.31 73 ILE A O 1
ATOM 578 N N . ILE A 1 74 ? 1.880 -11.162 -3.036 1.00 83.81 74 ILE A N 1
ATOM 579 C CA . ILE A 1 74 ? 1.322 -9.811 -2.908 1.00 83.81 74 ILE A CA 1
ATOM 580 C C . ILE A 1 74 ? -0.205 -9.867 -2.802 1.00 83.81 74 ILE A C 1
ATOM 582 O O . ILE A 1 74 ? -0.775 -9.225 -1.919 1.00 83.81 74 ILE A O 1
ATOM 586 N N . GLU A 1 75 ? -0.877 -10.657 -3.644 1.00 85.38 75 GLU A N 1
ATOM 587 C CA . GLU A 1 75 ? -2.333 -10.830 -3.586 1.00 85.38 75 GLU A CA 1
ATOM 588 C C . GLU A 1 75 ? -2.793 -11.440 -2.255 1.00 85.38 75 GLU A C 1
ATOM 590 O O . GLU A 1 75 ? -3.793 -10.999 -1.682 1.00 85.38 75 GLU A O 1
ATOM 595 N N . GLU A 1 76 ? -2.059 -12.409 -1.705 1.00 86.06 76 GLU A N 1
ATOM 596 C CA . GLU A 1 76 ? -2.347 -12.969 -0.381 1.00 86.06 76 GLU A CA 1
ATOM 597 C C . GLU A 1 76 ? -2.287 -11.886 0.709 1.00 86.06 76 GLU A C 1
ATOM 599 O O . GLU A 1 76 ? -3.206 -11.761 1.524 1.00 86.06 76 GLU A O 1
ATOM 604 N N . HIS A 1 77 ? -1.238 -11.061 0.713 1.00 86.06 77 HIS A N 1
ATOM 605 C CA . HIS A 1 77 ? -1.060 -10.017 1.725 1.00 86.06 77 HIS A CA 1
ATOM 606 C C . HIS A 1 77 ? -2.048 -8.861 1.547 1.00 86.06 77 HIS A C 1
ATOM 608 O O . HIS A 1 77 ? -2.588 -8.370 2.540 1.00 86.06 77 HIS A O 1
ATOM 614 N N . LEU A 1 78 ? -2.390 -8.496 0.309 1.00 86.19 78 LEU A N 1
ATOM 615 C CA . LEU A 1 78 ? -3.489 -7.570 0.029 1.00 86.19 78 LEU A CA 1
ATOM 616 C C . LEU A 1 78 ? -4.812 -8.108 0.584 1.00 86.19 78 LEU A C 1
ATOM 618 O O . LEU A 1 78 ? -5.564 -7.360 1.206 1.00 86.19 78 LEU A O 1
ATOM 622 N N . ASN A 1 79 ? -5.094 -9.404 0.432 1.00 86.00 79 ASN A N 1
ATOM 623 C CA . ASN A 1 79 ? -6.297 -10.007 1.004 1.00 86.00 79 ASN A CA 1
ATOM 624 C C . ASN A 1 79 ? -6.297 -9.995 2.540 1.00 86.00 79 ASN A C 1
ATOM 626 O O . ASN A 1 79 ? -7.348 -9.736 3.127 1.00 86.00 79 ASN A O 1
ATOM 630 N N . LYS A 1 80 ? -5.145 -10.195 3.197 1.00 86.44 80 LYS A N 1
ATOM 631 C CA . LYS A 1 80 ? -5.012 -10.052 4.662 1.00 86.44 80 LYS A CA 1
ATOM 632 C C . LYS A 1 80 ? -5.298 -8.623 5.126 1.00 86.44 80 LYS A C 1
ATOM 634 O O . LYS A 1 80 ? -6.026 -8.442 6.100 1.00 86.44 80 LYS A O 1
ATOM 639 N N . VAL A 1 81 ? -4.783 -7.619 4.410 1.00 87.44 81 VAL A N 1
ATOM 640 C CA . VAL A 1 81 ? -5.073 -6.200 4.682 1.00 87.44 81 VAL A CA 1
ATOM 641 C C . VAL A 1 81 ? -6.568 -5.918 4.551 1.00 87.44 81 VAL A C 1
ATOM 643 O O . VAL A 1 81 ? -7.176 -5.349 5.454 1.00 87.44 81 VAL A O 1
ATOM 646 N N . LEU A 1 82 ? -7.180 -6.353 3.447 1.00 85.06 82 LEU A N 1
ATOM 647 C CA . LEU A 1 82 ? -8.609 -6.146 3.212 1.00 85.06 82 LEU A CA 1
ATOM 648 C C . LEU A 1 82 ? -9.460 -6.837 4.279 1.00 85.06 82 LEU A C 1
ATOM 650 O O . LEU A 1 82 ? -10.406 -6.239 4.774 1.00 85.06 82 LEU A O 1
ATOM 654 N N . TYR A 1 83 ? -9.099 -8.054 4.683 1.00 84.38 83 TYR A N 1
ATOM 655 C CA . TYR A 1 83 ? -9.784 -8.770 5.756 1.00 84.38 83 TYR A CA 1
ATOM 656 C C . TYR A 1 83 ? -9.694 -8.036 7.101 1.00 84.38 83 TYR A C 1
ATOM 658 O O . TYR A 1 83 ? -10.709 -7.885 7.778 1.00 84.38 83 TYR A O 1
ATOM 666 N N . LEU A 1 84 ? -8.511 -7.527 7.464 1.00 84.06 84 LEU A N 1
ATOM 667 C CA . LEU A 1 84 ? -8.317 -6.744 8.688 1.00 84.06 84 LEU A CA 1
ATOM 668 C C . LEU A 1 84 ? -9.224 -5.500 8.709 1.00 84.06 84 LEU A C 1
ATOM 670 O O . LEU A 1 84 ? -9.875 -5.224 9.714 1.00 84.06 84 LEU A O 1
ATOM 674 N N . LEU A 1 85 ? -9.318 -4.801 7.576 1.00 81.31 85 LEU A N 1
ATOM 675 C CA . LEU A 1 85 ? -10.169 -3.620 7.400 1.00 81.31 85 LEU A CA 1
ATOM 676 C C . LEU A 1 85 ? -11.666 -3.966 7.343 1.00 81.31 85 LEU A C 1
ATOM 678 O O . LEU A 1 85 ? -12.511 -3.163 7.728 1.00 81.31 85 LEU A O 1
ATOM 682 N N . GLU A 1 86 ? -12.019 -5.163 6.873 1.00 76.19 86 GLU A N 1
ATOM 683 C CA . GLU A 1 86 ? -13.402 -5.640 6.849 1.00 76.19 86 GLU A CA 1
ATOM 684 C C . GLU A 1 86 ? -13.918 -6.040 8.236 1.00 76.19 86 GLU A C 1
ATOM 686 O O . GLU A 1 86 ? -15.084 -5.765 8.518 1.00 76.19 86 GLU A O 1
ATOM 691 N N . ILE A 1 87 ? -13.084 -6.657 9.085 1.00 71.50 87 ILE A N 1
ATOM 692 C CA . ILE A 1 87 ? -13.436 -6.967 10.484 1.00 71.50 87 ILE A CA 1
ATOM 693 C C . ILE A 1 87 ? -13.645 -5.677 11.281 1.00 71.50 87 ILE A C 1
ATOM 695 O O . ILE A 1 87 ? -14.562 -5.587 12.093 1.00 71.50 87 ILE A O 1
ATOM 699 N N . GLU A 1 88 ? -12.812 -4.668 11.030 1.00 72.50 88 GLU A N 1
ATOM 700 C CA . GLU A 1 88 ? -12.832 -3.410 11.775 1.00 72.50 88 GLU A CA 1
ATOM 701 C C . GLU A 1 88 ? -14.146 -2.636 11.643 1.00 72.50 88 GLU A C 1
ATOM 703 O O . GLU A 1 88 ? -14.544 -1.959 12.584 1.00 72.50 88 GLU A O 1
ATOM 708 N N . LYS A 1 89 ? -14.885 -2.822 10.542 1.00 64.25 89 LYS A N 1
ATOM 709 C CA . LYS A 1 89 ? -16.209 -2.213 10.339 1.00 64.25 89 LYS A CA 1
ATOM 710 C C . LYS A 1 89 ? -17.209 -2.457 11.467 1.00 64.25 89 LYS A C 1
ATOM 712 O O . LYS A 1 89 ? -18.166 -1.695 11.586 1.00 64.25 89 LYS A O 1
ATOM 717 N N . GLU A 1 90 ? -17.054 -3.538 12.225 1.00 59.91 90 GLU A N 1
ATOM 718 C CA . GLU A 1 90 ? -17.918 -3.832 13.371 1.00 59.91 90 GLU A CA 1
ATOM 719 C C . GLU A 1 90 ? -17.573 -2.967 14.600 1.00 59.91 90 GLU A C 1
ATOM 721 O O . GLU A 1 90 ? -18.415 -2.792 15.479 1.00 59.91 90 GLU A O 1
ATOM 726 N N . GLU A 1 91 ? -16.365 -2.397 14.649 1.00 59.41 91 GLU A N 1
ATOM 727 C CA . GLU A 1 91 ? -15.786 -1.679 15.794 1.00 59.41 91 GLU A CA 1
ATOM 728 C C . GLU A 1 91 ? -15.544 -0.168 15.531 1.00 59.41 91 GLU A C 1
ATOM 730 O O . GLU A 1 91 ? -15.362 0.592 16.487 1.00 59.41 91 GLU A O 1
ATOM 735 N N . GLY A 1 92 ? -15.582 0.297 14.272 1.00 63.97 92 GLY A N 1
ATOM 736 C CA . GLY A 1 92 ? -15.415 1.705 13.864 1.00 63.97 92 GLY A CA 1
ATOM 737 C C . GLY A 1 92 ? -14.895 1.845 12.421 1.00 63.97 92 GLY A C 1
ATOM 738 O O . GLY A 1 92 ? -14.944 0.868 11.681 1.00 63.97 92 GLY A O 1
ATOM 739 N N . PRO A 1 93 ? -14.457 3.042 11.973 1.00 77.25 93 PRO A N 1
ATOM 740 C CA . PRO A 1 93 ? -13.638 3.204 10.761 1.00 77.25 93 PRO A CA 1
ATOM 741 C C . PRO A 1 93 ? -12.178 3.636 11.049 1.00 77.25 93 PRO A C 1
ATOM 743 O O . PRO A 1 93 ? -11.548 4.292 10.221 1.00 77.25 93 PRO A O 1
ATOM 746 N N . TYR A 1 94 ? -11.615 3.308 12.215 1.00 83.75 94 TYR A N 1
ATOM 747 C CA . TYR A 1 94 ? -10.324 3.832 12.676 1.00 83.75 94 TYR A CA 1
ATOM 748 C C . TYR A 1 94 ? -9.129 3.361 11.833 1.00 83.75 94 TYR A C 1
ATOM 750 O O . TYR A 1 94 ? -8.190 4.130 11.628 1.00 83.75 94 TYR A O 1
ATOM 758 N N . LEU A 1 95 ? -9.130 2.118 11.332 1.00 84.62 95 LEU A N 1
ATOM 759 C CA . LEU A 1 95 ? -8.040 1.645 10.465 1.00 84.62 95 LEU A CA 1
ATOM 760 C C . LEU A 1 95 ? -8.129 2.265 9.073 1.00 84.62 95 LEU A C 1
ATOM 762 O O . LEU A 1 95 ? -7.104 2.514 8.441 1.00 84.62 95 LEU A O 1
ATOM 766 N N . LYS A 1 96 ? -9.350 2.530 8.602 1.00 84.75 96 LYS A N 1
ATOM 767 C CA . LYS A 1 96 ? -9.574 3.252 7.351 1.00 84.75 96 LYS A CA 1
ATOM 768 C C . LYS A 1 96 ? -9.068 4.693 7.462 1.00 84.75 96 LYS A C 1
ATOM 770 O O . LYS A 1 96 ? -8.361 5.144 6.564 1.00 84.75 96 LYS A O 1
ATOM 775 N N . ASP A 1 97 ? -9.366 5.379 8.563 1.00 87.19 97 ASP A N 1
ATOM 776 C CA . ASP A 1 97 ? -8.876 6.738 8.823 1.00 87.19 97 ASP A CA 1
ATOM 777 C C . ASP A 1 97 ? -7.345 6.774 8.905 1.00 87.19 97 ASP A C 1
ATOM 779 O O . ASP A 1 97 ? -6.704 7.595 8.246 1.00 87.19 97 ASP A O 1
ATOM 783 N N . PHE A 1 98 ? -6.752 5.816 9.622 1.00 90.62 98 PHE A N 1
ATOM 784 C CA . PHE A 1 98 ? -5.300 5.658 9.695 1.00 90.62 98 PHE A CA 1
ATOM 785 C C . PHE A 1 98 ? -4.671 5.408 8.313 1.00 90.62 98 PHE A C 1
ATOM 787 O O . PHE A 1 98 ? -3.623 5.962 7.989 1.00 90.62 98 PHE A O 1
ATOM 794 N N . LEU A 1 99 ? -5.328 4.637 7.444 1.00 89.62 99 LEU A N 1
ATOM 795 C CA . LEU A 1 99 ? -4.844 4.401 6.086 1.00 89.62 99 LEU A CA 1
ATOM 796 C C . LEU A 1 99 ? -4.857 5.680 5.228 1.00 89.62 99 LEU A C 1
ATOM 798 O O . LEU A 1 99 ? -3.899 5.928 4.494 1.00 89.62 99 LEU A O 1
ATOM 802 N N . TYR A 1 100 ? -5.883 6.530 5.344 1.00 89.69 100 TYR A N 1
ATOM 803 C CA . TYR A 1 100 ? -5.885 7.841 4.678 1.00 89.69 100 TYR A CA 1
ATOM 804 C C . TYR A 1 100 ? -4.823 8.790 5.239 1.00 89.69 100 TYR A C 1
ATOM 806 O O . TYR A 1 100 ? -4.227 9.557 4.478 1.00 89.69 100 TYR A O 1
ATOM 814 N N . GLU A 1 101 ? -4.554 8.728 6.543 1.00 92.06 101 GLU A N 1
ATOM 815 C CA . GLU A 1 101 ? -3.462 9.475 7.166 1.00 92.06 101 GLU A CA 1
ATOM 816 C C . GLU A 1 101 ? -2.107 9.062 6.574 1.00 92.06 101 GLU A C 1
ATOM 818 O O . GLU A 1 101 ? -1.340 9.922 6.134 1.00 92.06 101 GLU A O 1
ATOM 823 N N . LEU A 1 102 ? -1.849 7.756 6.444 1.00 90.69 102 LEU A N 1
ATOM 824 C CA . LEU A 1 102 ? -0.642 7.246 5.788 1.00 90.69 102 LEU A CA 1
ATOM 825 C C . LEU A 1 102 ? -0.532 7.730 4.337 1.00 90.69 102 LEU A C 1
ATOM 827 O O . LEU A 1 102 ? 0.535 8.181 3.921 1.00 90.69 102 LEU A O 1
ATOM 831 N N . ILE A 1 103 ? -1.624 7.702 3.567 1.00 90.12 103 ILE A N 1
ATOM 832 C CA . ILE A 1 103 ? -1.638 8.216 2.185 1.00 90.12 103 ILE A CA 1
ATOM 833 C C . ILE A 1 103 ? -1.221 9.681 2.147 1.00 90.12 103 ILE A C 1
ATOM 835 O O . ILE A 1 103 ? -0.401 10.059 1.308 1.00 90.12 103 ILE A O 1
ATOM 839 N N . LYS A 1 104 ? -1.760 10.503 3.053 1.00 89.81 104 LYS A N 1
ATOM 840 C CA . LYS A 1 104 ? -1.421 11.924 3.147 1.00 89.81 104 LYS A CA 1
ATOM 841 C C . LYS A 1 104 ? 0.064 12.116 3.465 1.00 89.81 104 LYS A C 1
ATOM 843 O O . LYS A 1 104 ? 0.738 12.834 2.732 1.00 89.81 104 LYS A O 1
ATOM 848 N N . ILE A 1 105 ? 0.582 11.411 4.473 1.00 90.19 105 ILE A N 1
ATOM 849 C CA . ILE A 1 105 ? 1.997 11.466 4.873 1.00 90.19 105 ILE A CA 1
ATOM 850 C C . ILE A 1 105 ? 2.915 11.094 3.704 1.00 90.19 105 ILE A C 1
ATOM 852 O O . ILE A 1 105 ? 3.899 11.782 3.437 1.00 90.19 105 ILE A O 1
ATOM 856 N N . TYR A 1 106 ? 2.621 10.004 2.991 1.00 88.31 106 TYR A N 1
ATOM 857 C CA . TYR A 1 106 ? 3.459 9.584 1.868 1.00 88.31 106 TYR A CA 1
ATOM 858 C C . TYR A 1 106 ? 3.339 10.522 0.670 1.00 88.31 106 TYR A C 1
ATOM 860 O O . TYR A 1 106 ? 4.349 10.796 0.031 1.00 88.31 106 TYR A O 1
ATOM 868 N N . LYS A 1 107 ? 2.153 11.080 0.408 1.00 86.44 107 LYS A N 1
ATOM 869 C CA . LYS A 1 107 ? 1.966 12.105 -0.624 1.00 86.44 107 LYS A CA 1
ATOM 870 C C . LYS A 1 107 ? 2.805 13.354 -0.353 1.00 86.44 107 LYS A C 1
ATOM 872 O O . LYS A 1 107 ? 3.391 13.890 -1.282 1.00 86.44 107 LYS A O 1
ATOM 877 N N . GLU A 1 108 ? 2.876 13.799 0.900 1.00 87.12 108 GLU A N 1
ATOM 878 C CA . GLU A 1 108 ? 3.683 14.958 1.314 1.00 87.12 108 GLU A CA 1
ATOM 879 C C . GLU A 1 108 ? 5.193 14.700 1.200 1.00 87.12 108 GLU A C 1
ATOM 881 O O . GLU A 1 108 ? 5.960 15.620 0.933 1.00 87.12 108 GLU A O 1
ATOM 886 N N . LYS A 1 109 ? 5.628 13.446 1.374 1.00 86.12 109 LYS A N 1
ATOM 887 C CA . LYS A 1 109 ? 7.036 13.038 1.236 1.00 86.12 109 LYS A CA 1
ATOM 888 C C . LYS A 1 109 ? 7.497 12.895 -0.216 1.00 86.12 109 LYS A C 1
ATOM 890 O O . LYS A 1 109 ? 8.699 12.751 -0.448 1.00 86.12 109 LYS A O 1
ATOM 895 N N . ILE A 1 110 ? 6.579 12.857 -1.175 1.00 84.38 110 ILE A N 1
ATOM 896 C CA . ILE A 1 110 ? 6.909 12.752 -2.594 1.00 84.38 110 ILE A CA 1
ATOM 897 C C . ILE A 1 110 ? 7.193 14.159 -3.129 1.00 84.38 110 ILE A C 1
ATOM 899 O O . ILE A 1 110 ? 6.345 15.045 -3.032 1.00 84.38 110 ILE A O 1
ATOM 903 N N . GLU A 1 111 ? 8.384 14.370 -3.692 1.00 71.12 111 GLU A N 1
ATOM 904 C CA . GLU A 1 111 ? 8.719 15.643 -4.335 1.00 71.12 111 GLU A CA 1
ATOM 905 C C . GLU A 1 111 ? 7.853 15.830 -5.580 1.00 71.12 111 GLU A C 1
ATOM 907 O O . GLU A 1 111 ? 7.695 14.929 -6.402 1.00 71.12 111 GLU A O 1
ATOM 912 N N . ILE A 1 112 ? 7.238 17.005 -5.701 1.00 71.94 112 ILE A N 1
ATOM 913 C CA . ILE A 1 112 ? 6.237 17.261 -6.733 1.00 71.94 112 ILE A CA 1
ATOM 914 C C . ILE A 1 112 ? 6.882 18.023 -7.892 1.00 71.94 112 ILE A C 1
ATOM 916 O O . ILE A 1 112 ? 6.693 19.232 -8.046 1.00 71.94 112 ILE A O 1
ATOM 920 N N . ASP A 1 113 ? 7.603 17.294 -8.736 1.00 74.12 113 ASP A N 1
ATOM 921 C CA . ASP A 1 113 ? 7.989 17.749 -10.070 1.00 74.12 113 ASP A CA 1
ATOM 922 C C . ASP A 1 113 ? 6.975 17.274 -11.137 1.00 74.12 113 ASP A C 1
ATOM 924 O O . ASP A 1 113 ? 5.975 16.607 -10.840 1.00 74.12 113 ASP A O 1
ATOM 928 N N . ASN A 1 114 ? 7.176 17.676 -12.395 1.00 73.88 114 ASN A N 1
ATOM 929 C CA . ASN A 1 114 ? 6.258 17.311 -13.481 1.00 73.88 114 ASN A CA 1
ATOM 930 C C . ASN A 1 114 ? 6.249 15.795 -13.747 1.00 73.88 114 ASN A C 1
ATOM 932 O O . ASN A 1 114 ? 5.184 15.233 -14.006 1.00 73.88 114 ASN A O 1
ATOM 936 N N . SER A 1 115 ? 7.403 15.136 -13.629 1.00 72.56 115 SER A N 1
ATOM 937 C CA . SER A 1 115 ? 7.568 13.692 -13.831 1.00 72.56 115 SER A CA 1
ATOM 938 C C . SER A 1 115 ? 6.785 12.888 -12.792 1.00 72.56 115 SER A C 1
ATOM 940 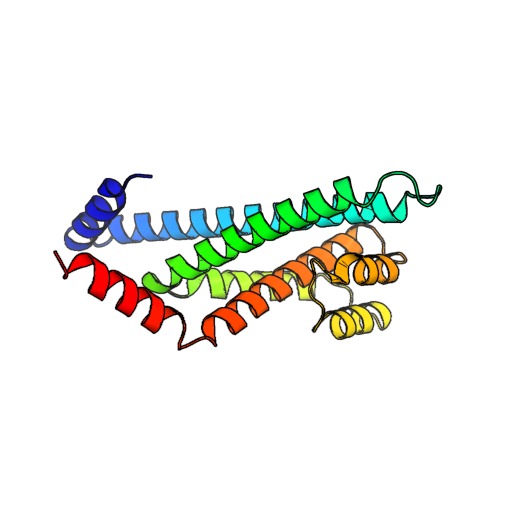O O . SER A 1 115 ? 6.023 11.981 -13.125 1.00 72.56 115 SER A O 1
ATOM 942 N N . THR A 1 116 ? 6.886 13.277 -11.525 1.00 75.69 116 THR A N 1
ATOM 943 C CA . THR A 1 116 ? 6.230 12.588 -10.414 1.00 75.69 116 THR A CA 1
ATOM 944 C C . THR A 1 116 ? 4.723 12.817 -10.411 1.00 75.69 116 THR A C 1
ATOM 946 O O . THR A 1 116 ? 3.951 11.888 -10.167 1.00 75.69 116 THR A O 1
ATOM 949 N N . LYS A 1 117 ? 4.273 14.031 -10.762 1.00 77.75 117 LYS A N 1
ATOM 950 C CA . LYS A 1 117 ? 2.847 14.320 -11.002 1.00 77.75 117 LYS A CA 1
ATOM 951 C C . LYS A 1 117 ? 2.268 13.425 -12.091 1.00 77.75 117 LYS A C 1
ATOM 953 O O . LYS A 1 117 ? 1.208 12.836 -11.883 1.00 77.75 117 LYS A O 1
ATOM 958 N N . TYR A 1 118 ? 2.969 13.314 -13.220 1.00 78.50 118 TYR A N 1
ATOM 959 C CA . TYR A 1 118 ? 2.555 12.471 -14.336 1.00 78.50 118 TYR A CA 1
ATOM 960 C C . TYR A 1 118 ? 2.441 11.004 -13.915 1.00 78.50 118 TYR A C 1
ATOM 962 O O . TYR A 1 118 ? 1.418 10.380 -14.171 1.00 78.50 118 TYR A O 1
ATOM 970 N N . ILE A 1 119 ? 3.430 10.477 -13.191 1.00 76.44 119 ILE A N 1
ATOM 971 C CA . ILE A 1 119 ? 3.428 9.102 -12.671 1.00 76.44 119 ILE A CA 1
ATOM 972 C C . ILE A 1 119 ? 2.255 8.852 -11.724 1.00 76.44 119 ILE A C 1
ATOM 974 O O . ILE A 1 119 ? 1.516 7.884 -11.895 1.00 76.44 119 ILE A O 1
ATOM 978 N N . ILE A 1 120 ? 2.031 9.743 -10.754 1.00 78.75 120 ILE A N 1
ATOM 979 C CA . ILE A 1 120 ? 0.915 9.617 -9.808 1.00 78.75 120 ILE A CA 1
ATOM 980 C C . ILE A 1 120 ? -0.430 9.627 -10.541 1.00 78.75 120 ILE A C 1
ATOM 982 O O . ILE A 1 120 ? -1.313 8.842 -10.197 1.00 78.75 120 ILE A O 1
ATOM 986 N N . GLN A 1 121 ? -0.588 10.497 -11.541 1.00 78.94 121 GLN A N 1
ATOM 987 C CA . GLN A 1 121 ? -1.814 10.601 -12.330 1.00 78.94 121 GLN A CA 1
ATOM 988 C C . GLN A 1 121 ? -1.994 9.412 -13.280 1.00 78.94 121 GLN A C 1
ATOM 990 O O . GLN A 1 121 ? -3.088 8.884 -13.404 1.00 78.94 121 GLN A O 1
ATOM 995 N N . ARG A 1 122 ? -0.933 8.939 -13.931 1.00 76.88 122 ARG A N 1
ATOM 996 C CA . ARG A 1 122 ? -0.984 7.778 -14.828 1.00 76.88 122 ARG A CA 1
ATOM 997 C C . ARG A 1 122 ? -1.312 6.500 -14.060 1.00 76.88 122 ARG A C 1
ATOM 999 O O . ARG A 1 122 ? -2.067 5.655 -14.531 1.00 76.88 122 ARG A O 1
ATOM 1006 N N . PHE A 1 123 ? -0.752 6.356 -12.865 1.00 72.69 123 PHE A N 1
ATOM 1007 C CA . PHE A 1 123 ? -0.914 5.165 -12.032 1.00 72.69 123 PHE A CA 1
ATOM 1008 C C . PHE A 1 123 ? -2.085 5.279 -11.056 1.00 72.69 123 PHE A C 1
ATOM 1010 O O . PHE A 1 123 ? -2.354 4.356 -10.276 1.00 72.69 123 PHE A O 1
ATOM 1017 N N . SER A 1 124 ? -2.850 6.374 -11.135 1.00 68.56 124 SER A N 1
ATOM 1018 C CA . SER A 1 124 ? -4.065 6.530 -10.348 1.00 68.56 124 SER A CA 1
ATOM 1019 C C . SER A 1 124 ? -5.164 5.543 -10.731 1.00 68.56 124 SER A C 1
ATOM 1021 O O . SER A 1 124 ? -6.105 5.402 -9.965 1.00 68.56 124 SER A O 1
ATOM 1023 N N . ASP A 1 125 ? -5.045 4.821 -11.847 1.00 69.69 125 ASP A N 1
ATOM 1024 C CA . ASP A 1 125 ? -6.074 3.868 -12.287 1.00 69.69 125 ASP A CA 1
ATOM 1025 C C . ASP A 1 125 ? -5.557 2.444 -12.516 1.00 69.69 125 ASP A C 1
ATOM 1027 O O . ASP A 1 125 ? -6.354 1.510 -12.617 1.00 69.69 125 ASP A O 1
ATOM 1031 N N . LEU A 1 126 ? -4.236 2.247 -12.505 1.00 73.88 126 LEU A N 1
ATOM 1032 C CA . LEU A 1 126 ? -3.631 0.936 -12.733 1.00 73.88 126 LEU A CA 1
ATOM 1033 C C . LEU A 1 126 ? -3.866 -0.041 -11.573 1.00 73.88 126 LEU A C 1
ATOM 1035 O O . LEU A 1 126 ? -3.944 0.332 -10.392 1.00 73.88 126 LEU A O 1
ATOM 1039 N N . ASN A 1 127 ? -3.938 -1.328 -11.915 1.00 76.12 127 ASN A N 1
ATOM 1040 C CA . ASN A 1 127 ? -3.859 -2.401 -10.942 1.00 76.12 127 ASN A CA 1
ATOM 1041 C C . ASN A 1 127 ? -2.387 -2.660 -10.618 1.00 76.12 127 ASN A C 1
ATOM 1043 O O . ASN A 1 127 ? -1.665 -3.250 -11.413 1.00 76.12 127 ASN A O 1
ATOM 1047 N N . LEU A 1 128 ? -1.970 -2.262 -9.414 1.00 78.19 128 LEU A N 1
ATOM 1048 C CA . LEU A 1 128 ? -0.587 -2.349 -8.946 1.00 78.19 128 LEU A CA 1
ATOM 1049 C C . LEU A 1 128 ? 0.060 -3.724 -9.155 1.00 78.19 128 LEU A C 1
ATOM 1051 O O . LEU A 1 128 ? 1.259 -3.782 -9.381 1.00 78.19 128 LEU A O 1
ATOM 1055 N N . VAL A 1 129 ? -0.715 -4.810 -9.080 1.00 77.62 129 VAL A N 1
ATOM 1056 C CA . VAL A 1 129 ? -0.196 -6.177 -9.205 1.00 77.62 129 VAL A CA 1
ATOM 1057 C C . VAL A 1 129 ? -0.064 -6.604 -10.667 1.00 77.62 129 VAL A C 1
ATOM 1059 O O . VAL A 1 129 ? 0.964 -7.145 -11.060 1.00 77.62 129 VAL A O 1
ATOM 1062 N N . HIS A 1 130 ? -1.086 -6.361 -11.490 1.00 77.25 130 HIS A N 1
ATOM 1063 C CA . HIS A 1 130 ? -1.089 -6.807 -12.890 1.00 77.25 130 HIS A CA 1
ATOM 1064 C C . HIS A 1 130 ? -0.296 -5.875 -13.813 1.00 77.25 130 HIS A C 1
ATOM 1066 O O . HIS A 1 130 ? 0.389 -6.335 -14.726 1.00 77.25 130 HIS A O 1
ATOM 1072 N N . ASP A 1 131 ? -0.326 -4.576 -13.534 1.00 77.31 131 ASP A N 1
ATOM 1073 C CA . ASP A 1 131 ? 0.310 -3.540 -14.348 1.00 77.31 131 ASP A CA 1
ATOM 1074 C C . ASP A 1 131 ? 1.695 -3.152 -13.804 1.00 77.31 131 ASP A C 1
ATOM 1076 O O . ASP A 1 131 ? 2.276 -2.144 -14.206 1.00 77.31 131 ASP A O 1
ATOM 1080 N N . PHE A 1 132 ? 2.248 -3.950 -12.881 1.00 78.94 132 PHE A N 1
ATOM 1081 C CA . PHE A 1 132 ? 3.464 -3.612 -12.142 1.00 78.94 132 PHE A CA 1
ATOM 1082 C C . PHE A 1 132 ? 4.670 -3.315 -13.042 1.00 78.94 132 PHE A C 1
ATOM 1084 O O . PHE A 1 132 ? 5.434 -2.388 -12.791 1.00 78.94 132 PHE A O 1
ATOM 1091 N N . HIS A 1 133 ? 4.813 -4.060 -14.137 1.00 75.88 133 HIS A N 1
ATOM 1092 C CA . HIS A 1 133 ? 5.888 -3.868 -15.109 1.00 75.88 133 HIS A CA 1
ATOM 1093 C C . HIS A 1 133 ? 5.857 -2.476 -15.772 1.00 75.88 133 HIS A C 1
ATOM 1095 O O . HIS A 1 133 ? 6.914 -1.893 -16.007 1.00 75.88 133 HIS A O 1
ATOM 1101 N N . LEU A 1 134 ? 4.663 -1.917 -16.020 1.00 77.38 134 LEU A N 1
ATOM 1102 C CA . LEU A 1 134 ? 4.503 -0.554 -16.541 1.00 77.38 134 LEU A CA 1
ATOM 1103 C C . LEU A 1 134 ? 4.934 0.479 -15.496 1.00 77.38 134 LEU A C 1
ATOM 1105 O O . LEU A 1 134 ? 5.580 1.465 -15.836 1.00 77.38 134 LEU A O 1
ATOM 1109 N N . ILE A 1 135 ? 4.615 0.214 -14.225 1.00 77.62 135 ILE A N 1
ATOM 1110 C CA . ILE A 1 135 ? 4.989 1.068 -13.094 1.00 77.62 135 ILE A CA 1
ATOM 1111 C C . ILE A 1 135 ? 6.510 1.123 -12.946 1.00 77.62 135 ILE A C 1
ATOM 1113 O O . ILE A 1 135 ? 7.075 2.207 -12.848 1.00 77.62 135 ILE A O 1
ATOM 1117 N N . ILE A 1 136 ? 7.189 -0.024 -12.987 1.00 77.69 136 ILE A N 1
ATOM 1118 C CA . ILE A 1 136 ? 8.648 -0.074 -12.833 1.00 77.69 136 ILE A CA 1
ATOM 1119 C C . ILE A 1 136 ? 9.384 0.589 -13.995 1.00 77.69 136 ILE A C 1
ATOM 1121 O O . ILE A 1 136 ? 10.366 1.285 -13.749 1.00 77.69 136 ILE A O 1
ATOM 1125 N N . SER A 1 137 ? 8.894 0.438 -15.230 1.00 76.06 137 SER A N 1
ATOM 1126 C CA . SER A 1 137 ? 9.502 1.090 -16.395 1.00 76.06 137 SER A CA 1
ATOM 1127 C C . SER A 1 137 ? 9.561 2.613 -16.249 1.00 76.06 137 SER A C 1
ATOM 1129 O O . SER A 1 137 ? 10.590 3.205 -16.558 1.00 76.06 137 SER A O 1
ATOM 1131 N N . ASP A 1 138 ? 8.489 3.247 -15.766 1.00 77.44 138 ASP A N 1
ATOM 1132 C CA . ASP A 1 138 ? 8.457 4.705 -15.579 1.00 77.44 138 ASP A CA 1
ATOM 1133 C C . ASP A 1 138 ? 9.204 5.156 -14.317 1.00 77.44 138 ASP A C 1
ATOM 1135 O O . ASP A 1 138 ? 9.614 6.309 -14.208 1.00 77.44 138 ASP A O 1
ATOM 1139 N N . LEU A 1 139 ? 9.376 4.263 -13.337 1.00 81.00 139 LEU A N 1
ATOM 1140 C CA . LEU A 1 139 ? 10.123 4.573 -12.124 1.00 81.00 139 LEU A CA 1
ATOM 1141 C C . LEU A 1 139 ? 11.638 4.503 -12.327 1.00 81.00 139 LEU 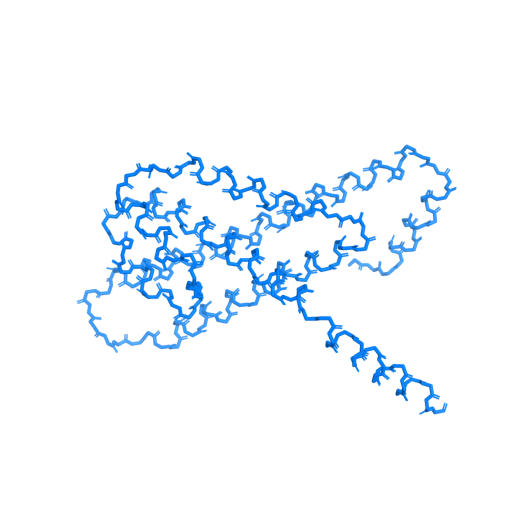A C 1
ATOM 1143 O O . LEU A 1 139 ? 12.355 4.965 -11.447 1.00 81.00 139 LEU A O 1
ATOM 1147 N N . CYS A 1 140 ? 12.146 3.952 -13.436 1.00 76.12 140 CYS A N 1
ATOM 1148 C CA . CYS A 1 140 ? 13.577 3.720 -13.668 1.00 76.12 140 CYS A CA 1
ATOM 1149 C C . CYS A 1 140 ? 14.471 4.932 -13.359 1.00 76.12 140 CYS A C 1
ATOM 1151 O O . CYS A 1 140 ? 15.503 4.745 -12.708 1.00 76.12 140 CYS A O 1
ATOM 1153 N N . ASP A 1 141 ? 14.035 6.138 -13.726 1.00 78.62 141 ASP A N 1
ATOM 1154 C CA . ASP A 1 141 ? 14.817 7.378 -13.623 1.00 78.62 141 ASP A CA 1
ATOM 1155 C C . ASP A 1 141 ? 14.879 7.972 -12.205 1.00 78.62 141 ASP A C 1
ATOM 1157 O O . ASP A 1 141 ? 15.649 8.894 -11.941 1.00 78.62 141 ASP A O 1
ATOM 1161 N N . PHE A 1 142 ? 14.098 7.435 -11.267 1.00 82.62 142 PHE A N 1
ATOM 1162 C CA . PHE A 1 142 ? 14.071 7.904 -9.884 1.00 82.62 142 PHE A CA 1
ATOM 1163 C C . PHE A 1 142 ? 15.154 7.242 -9.029 1.00 82.62 142 PHE A C 1
ATOM 1165 O O . PHE A 1 142 ? 15.508 6.070 -9.212 1.00 82.62 142 PHE A O 1
ATOM 1172 N N . ASP A 1 143 ? 15.643 7.965 -8.022 1.00 84.75 143 ASP A N 1
ATOM 1173 C CA . ASP A 1 143 ? 16.476 7.358 -6.988 1.00 84.75 143 ASP A CA 1
ATOM 1174 C C . ASP A 1 143 ? 15.680 6.339 -6.145 1.00 84.75 143 ASP A C 1
ATOM 1176 O O . ASP A 1 143 ? 14.445 6.309 -6.141 1.00 84.75 143 ASP A O 1
ATOM 1180 N N . LEU A 1 144 ? 16.393 5.477 -5.415 1.00 83.31 144 LEU A N 1
ATOM 1181 C CA . LEU A 1 144 ? 15.782 4.415 -4.611 1.00 83.31 144 LEU A CA 1
ATOM 1182 C C . LEU A 1 144 ? 14.836 4.954 -3.521 1.00 83.31 144 LEU A C 1
ATOM 1184 O O . LEU A 1 144 ? 13.803 4.347 -3.245 1.00 83.31 144 LEU A O 1
ATOM 1188 N N . SER A 1 145 ? 15.163 6.093 -2.906 1.00 86.69 145 SER A N 1
ATOM 1189 C CA . SER A 1 145 ? 14.335 6.710 -1.864 1.00 86.69 145 SER A CA 1
ATOM 1190 C C . SER A 1 145 ? 12.998 7.170 -2.445 1.00 86.69 145 SER A C 1
ATOM 1192 O O . SER A 1 145 ? 11.941 6.865 -1.885 1.00 86.69 145 SER A O 1
ATOM 1194 N N . MET A 1 146 ? 13.022 7.833 -3.602 1.00 86.06 146 MET A N 1
ATOM 1195 C CA . MET A 1 146 ? 11.823 8.301 -4.285 1.00 86.06 146 MET A CA 1
ATOM 1196 C C . MET A 1 146 ? 10.994 7.140 -4.844 1.00 86.06 146 MET A C 1
ATOM 1198 O O . MET A 1 146 ? 9.781 7.106 -4.625 1.00 86.06 146 MET A O 1
ATOM 1202 N N . LYS A 1 147 ? 11.636 6.130 -5.453 1.00 85.19 147 LYS A N 1
ATOM 1203 C CA . LYS A 1 147 ? 10.985 4.871 -5.868 1.00 85.19 147 LYS A CA 1
ATOM 1204 C C . LYS A 1 147 ? 10.194 4.256 -4.720 1.00 85.19 147 LYS A C 1
ATOM 1206 O O . LYS A 1 147 ? 9.017 3.940 -4.878 1.00 85.19 147 LYS A O 1
ATOM 1211 N N . ASN A 1 148 ? 10.813 4.150 -3.546 1.00 85.88 148 ASN A N 1
ATOM 1212 C CA . ASN A 1 148 ? 10.180 3.562 -2.372 1.00 85.88 148 ASN A CA 1
ATOM 1213 C C . ASN A 1 148 ? 8.973 4.380 -1.904 1.00 85.88 148 ASN A C 1
ATOM 1215 O O . ASN A 1 148 ? 7.920 3.807 -1.637 1.00 85.88 148 ASN A O 1
ATOM 1219 N N . ARG A 1 149 ? 9.086 5.713 -1.855 1.00 88.81 149 ARG A N 1
ATOM 1220 C CA . ARG A 1 149 ? 7.964 6.590 -1.478 1.00 88.81 149 ARG A CA 1
ATOM 1221 C C . ARG A 1 149 ? 6.789 6.456 -2.445 1.00 88.81 149 ARG A C 1
ATOM 1223 O O . ARG A 1 149 ? 5.652 6.329 -1.990 1.00 88.81 149 ARG A O 1
ATOM 1230 N N . ILE A 1 150 ? 7.062 6.437 -3.751 1.00 88.19 150 ILE A N 1
ATOM 1231 C CA . ILE A 1 150 ? 6.032 6.284 -4.783 1.00 88.19 150 ILE A CA 1
ATOM 1232 C C . ILE A 1 150 ? 5.384 4.897 -4.693 1.00 88.19 150 ILE A C 1
ATOM 1234 O O . ILE A 1 150 ? 4.158 4.807 -4.664 1.00 88.19 150 ILE A O 1
ATOM 1238 N N . LEU A 1 151 ? 6.166 3.820 -4.575 1.00 88.69 151 LEU A N 1
ATOM 1239 C CA . LEU A 1 151 ? 5.637 2.458 -4.446 1.00 88.69 151 LEU A CA 1
ATOM 1240 C C . LEU A 1 151 ? 4.761 2.289 -3.200 1.00 88.69 151 LEU A C 1
ATOM 1242 O O . LEU A 1 151 ? 3.676 1.707 -3.293 1.00 88.69 151 LEU A O 1
ATOM 1246 N N . THR A 1 152 ? 5.173 2.833 -2.052 1.00 90.75 152 THR A N 1
ATOM 1247 C CA . THR A 1 152 ? 4.345 2.808 -0.839 1.00 90.75 152 THR A CA 1
ATOM 1248 C C . THR A 1 152 ? 3.044 3.575 -1.039 1.00 90.75 152 THR A C 1
ATOM 1250 O O . THR A 1 152 ? 1.969 3.062 -0.728 1.00 90.75 152 THR A O 1
ATOM 1253 N N . TYR A 1 153 ? 3.112 4.771 -1.623 1.00 90.62 153 TYR A N 1
ATOM 1254 C CA . TYR A 1 153 ? 1.929 5.575 -1.913 1.00 90.62 153 TYR A CA 1
ATOM 1255 C C . TYR A 1 153 ? 0.951 4.861 -2.862 1.00 90.62 153 TYR A C 1
ATOM 1257 O O . TYR A 1 153 ? -0.245 4.781 -2.577 1.00 90.62 153 TYR A O 1
ATOM 1265 N N . LEU A 1 154 ? 1.448 4.273 -3.955 1.00 87.75 154 LEU A N 1
ATOM 1266 C CA . LEU A 1 154 ? 0.633 3.507 -4.903 1.00 87.75 154 LEU A CA 1
ATOM 1267 C C . LEU A 1 154 ? 0.021 2.254 -4.261 1.00 87.75 154 LEU A C 1
ATOM 1269 O O . LEU A 1 154 ? -1.131 1.926 -4.548 1.00 87.75 154 LEU A O 1
ATOM 1273 N N . THR A 1 155 ? 0.749 1.589 -3.360 1.00 89.56 155 THR A N 1
ATOM 1274 C CA . THR A 1 155 ? 0.249 0.445 -2.576 1.00 89.56 155 THR A CA 1
ATOM 1275 C C . THR A 1 155 ? -0.937 0.842 -1.710 1.00 89.56 155 THR A C 1
ATOM 1277 O O . THR A 1 155 ? -2.002 0.225 -1.793 1.00 89.56 155 THR A O 1
ATOM 1280 N N . LEU A 1 156 ? -0.789 1.916 -0.936 1.00 90.62 156 LEU A N 1
ATOM 1281 C CA . LEU A 1 156 ? -1.853 2.439 -0.083 1.00 90.62 156 LEU A CA 1
ATOM 1282 C C . LEU A 1 156 ? -3.082 2.867 -0.904 1.00 90.62 156 LEU A C 1
ATOM 1284 O O . LEU A 1 156 ? -4.218 2.538 -0.549 1.00 90.62 156 LEU A O 1
ATOM 1288 N N . LEU A 1 157 ? -2.875 3.528 -2.048 1.00 87.88 157 LEU A N 1
ATOM 1289 C CA . LEU A 1 157 ? -3.961 3.870 -2.968 1.00 87.88 157 LEU A CA 1
ATOM 1290 C C . LEU A 1 157 ? -4.672 2.627 -3.517 1.00 87.88 157 LEU A C 1
ATOM 1292 O O . LEU A 1 157 ? -5.903 2.598 -3.565 1.00 87.88 157 LEU A O 1
ATOM 1296 N N . ASN A 1 158 ? -3.927 1.592 -3.916 1.00 87.56 158 ASN A N 1
ATOM 1297 C CA . ASN A 1 158 ? -4.515 0.365 -4.447 1.00 87.56 158 ASN A CA 1
ATOM 1298 C C . ASN A 1 158 ? -5.380 -0.341 -3.393 1.00 87.56 158 ASN A C 1
ATOM 1300 O O . ASN A 1 158 ? -6.509 -0.734 -3.693 1.00 87.56 158 ASN A O 1
ATOM 1304 N N . ILE A 1 159 ? -4.897 -0.421 -2.149 1.00 87.31 159 ILE A N 1
ATOM 1305 C CA . ILE A 1 159 ? -5.658 -0.944 -1.008 1.00 87.31 159 ILE A CA 1
ATOM 1306 C C . ILE A 1 159 ? -6.956 -0.149 -0.824 1.00 87.31 159 ILE A C 1
ATOM 1308 O O . ILE A 1 159 ? -8.034 -0.742 -0.796 1.00 87.31 159 ILE A O 1
ATOM 1312 N N . THR A 1 160 ? -6.876 1.184 -0.789 1.00 85.25 160 THR A N 1
ATOM 1313 C CA . THR A 1 160 ? -8.047 2.066 -0.614 1.00 85.25 160 THR A CA 1
ATOM 1314 C C . THR A 1 160 ? -9.109 1.826 -1.680 1.00 85.25 160 THR A C 1
ATOM 1316 O O . THR A 1 160 ? -10.278 1.619 -1.362 1.00 85.25 160 THR A O 1
ATOM 1319 N N . ARG A 1 161 ? -8.708 1.766 -2.955 1.00 81.31 161 ARG A N 1
ATOM 1320 C CA . ARG A 1 161 ? -9.640 1.513 -4.064 1.00 81.31 161 ARG A CA 1
ATOM 1321 C C . ARG A 1 161 ? -10.267 0.130 -3.980 1.00 81.31 161 ARG A C 1
ATOM 1323 O O . ARG A 1 161 ? -11.454 -0.026 -4.258 1.00 81.31 161 ARG A O 1
ATOM 1330 N N . ARG A 1 162 ? -9.484 -0.895 -3.621 1.00 82.12 162 ARG A N 1
ATOM 1331 C CA . ARG A 1 162 ? -10.001 -2.262 -3.446 1.00 82.12 162 ARG A CA 1
ATOM 1332 C C . ARG A 1 162 ? -11.050 -2.306 -2.337 1.00 82.12 162 ARG A C 1
ATOM 1334 O O . ARG A 1 162 ? -12.078 -2.955 -2.524 1.00 82.12 162 ARG A O 1
ATOM 1341 N N . ILE A 1 163 ? -10.836 -1.577 -1.241 1.00 79.31 163 ILE A N 1
ATOM 1342 C CA . ILE A 1 163 ? -11.843 -1.392 -0.192 1.00 79.31 163 ILE A CA 1
ATOM 1343 C C . ILE A 1 163 ? -13.073 -0.724 -0.791 1.00 79.31 163 ILE A C 1
ATOM 1345 O O . ILE 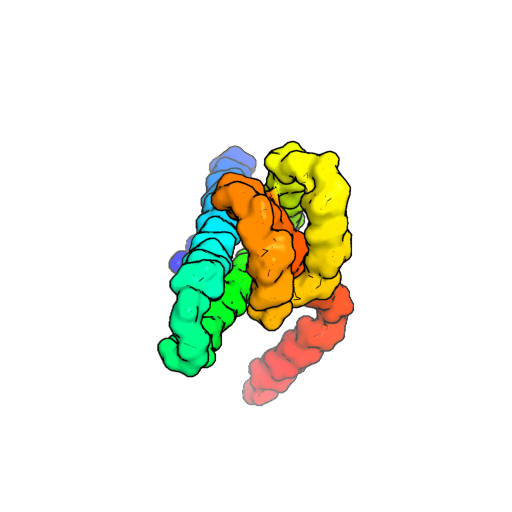A 1 163 ? -14.135 -1.327 -0.777 1.00 79.31 163 ILE A O 1
ATOM 1349 N N . GLU A 1 164 ? -12.948 0.468 -1.373 1.00 75.50 164 GLU A N 1
ATOM 1350 C CA . GLU A 1 164 ? -14.078 1.226 -1.926 1.00 75.50 164 GLU A CA 1
ATOM 1351 C C . GLU A 1 164 ? -14.914 0.401 -2.912 1.00 75.50 164 GLU A C 1
ATOM 1353 O O . GLU A 1 164 ? -16.136 0.380 -2.792 1.00 75.50 164 GLU A O 1
ATOM 1358 N N . ARG A 1 165 ? -14.279 -0.377 -3.800 1.00 74.38 165 ARG A N 1
ATOM 1359 C CA . ARG A 1 165 ? -14.968 -1.301 -4.719 1.00 74.38 165 ARG A CA 1
ATOM 1360 C C . ARG A 1 165 ? -15.674 -2.452 -3.996 1.00 74.38 165 ARG A C 1
ATOM 1362 O O . ARG A 1 165 ? -16.802 -2.782 -4.352 1.00 74.38 165 ARG A O 1
ATOM 1369 N N . ARG A 1 166 ? -15.051 -3.059 -2.977 1.00 69.00 166 ARG A N 1
ATOM 1370 C CA . ARG A 1 166 ? -15.691 -4.103 -2.149 1.00 69.00 166 ARG A CA 1
ATOM 1371 C C . ARG A 1 166 ? -16.840 -3.547 -1.303 1.00 69.00 166 ARG A C 1
ATOM 1373 O O . ARG A 1 166 ? -17.831 -4.239 -1.092 1.00 69.00 166 ARG A O 1
ATOM 1380 N N . LEU A 1 167 ? -16.737 -2.296 -0.851 1.00 57.47 167 LEU A N 1
ATOM 1381 C CA . LEU A 1 167 ? -17.799 -1.570 -0.153 1.00 57.47 167 LEU A CA 1
ATOM 1382 C C . LEU A 1 167 ? -18.975 -1.246 -1.083 1.00 57.47 167 LEU A C 1
ATOM 1384 O O . LEU A 1 167 ? -20.120 -1.287 -0.639 1.00 57.47 167 LEU A O 1
ATOM 1388 N N . PHE A 1 168 ? -18.692 -0.976 -2.359 1.00 48.72 168 PHE A N 1
ATOM 1389 C CA . PHE A 1 168 ? -19.673 -0.707 -3.413 1.00 48.72 168 PHE A CA 1
ATOM 1390 C C . PHE A 1 168 ? -20.362 -1.953 -3.984 1.00 48.72 168 PHE A C 1
ATOM 1392 O O . PHE A 1 168 ? -21.147 -1.820 -4.919 1.00 48.72 168 PHE A O 1
ATOM 1399 N N . LEU A 1 169 ? -20.118 -3.153 -3.443 1.00 40.66 169 LEU A N 1
ATOM 1400 C CA . LEU A 1 169 ? -20.863 -4.371 -3.784 1.00 40.66 169 LEU A CA 1
ATOM 1401 C C . LEU A 1 169 ? -21.947 -4.657 -2.722 1.00 40.66 169 LEU A C 1
ATOM 1403 O O . LEU A 1 169 ? -21.775 -5.551 -1.888 1.00 40.66 169 LEU A O 1
ATOM 1407 N N . PRO A 1 170 ? -23.100 -3.954 -2.741 1.00 40.62 170 PRO A N 1
ATOM 1408 C CA . PRO A 1 170 ? -24.181 -4.152 -1.776 1.00 40.62 170 PRO A CA 1
ATOM 1409 C C . PRO A 1 170 ? -24.946 -5.480 -1.943 1.00 40.62 170 PRO A C 1
ATOM 1411 O O . PRO A 1 170 ? -25.846 -5.759 -1.157 1.00 40.62 170 PRO A O 1
ATOM 1414 N N . SER A 1 171 ? -24.622 -6.334 -2.922 1.00 43.59 171 SER A N 1
ATOM 1415 C CA . SER A 1 171 ? -25.450 -7.501 -3.280 1.00 43.59 171 SER A CA 1
ATOM 1416 C C . SER A 1 171 ? -24.795 -8.879 -3.102 1.00 43.59 171 SER A C 1
ATOM 1418 O O . SER A 1 171 ? -25.509 -9.883 -3.105 1.00 43.59 171 SER A O 1
ATOM 1420 N N . ALA A 1 172 ? -23.477 -8.972 -2.884 1.00 42.44 172 ALA A N 1
ATOM 1421 C CA . ALA A 1 172 ? -22.813 -10.266 -2.669 1.00 42.44 172 ALA A CA 1
ATOM 1422 C C . ALA A 1 172 ? -22.919 -10.760 -1.213 1.00 42.44 172 ALA A C 1
ATOM 1424 O O . ALA A 1 172 ? -23.052 -11.960 -0.978 1.00 42.44 172 ALA A O 1
ATOM 1425 N N . ARG A 1 173 ? -22.941 -9.842 -0.231 1.00 42.62 173 ARG A N 1
ATOM 1426 C CA . ARG A 1 173 ? -23.100 -10.195 1.195 1.00 42.62 173 ARG A CA 1
ATOM 1427 C C . ARG A 1 173 ? -24.491 -10.747 1.516 1.00 42.62 173 ARG A C 1
ATOM 1429 O O . ARG A 1 173 ? -24.574 -11.712 2.267 1.00 42.62 173 ARG A O 1
ATOM 1436 N N . LYS A 1 174 ? -25.553 -10.214 0.896 1.00 42.50 174 LYS A N 1
ATOM 1437 C CA . LYS A 1 174 ? -26.919 -10.745 1.063 1.00 42.50 174 LYS A CA 1
ATOM 1438 C C . LYS A 1 174 ? -27.038 -12.168 0.515 1.00 42.50 174 LYS A C 1
ATOM 1440 O O . LYS A 1 174 ? -27.433 -13.062 1.243 1.00 42.50 174 LYS A O 1
ATOM 1445 N N . LYS A 1 175 ? -26.540 -12.426 -0.702 1.00 44.50 175 LYS A N 1
ATOM 1446 C CA . LYS A 1 175 ? -26.585 -13.776 -1.292 1.00 44.50 175 LYS A CA 1
ATOM 1447 C C . LYS A 1 175 ? -25.801 -14.830 -0.504 1.00 44.50 175 LYS A C 1
ATOM 1449 O O . LYS A 1 175 ? -26.224 -15.976 -0.489 1.00 44.50 175 LYS A O 1
ATOM 1454 N N . ILE A 1 176 ? -24.680 -14.489 0.132 1.00 43.97 176 ILE A N 1
ATOM 1455 C CA . ILE A 1 176 ? -23.893 -15.470 0.902 1.00 43.97 176 ILE A CA 1
ATOM 1456 C C . ILE A 1 176 ? -24.530 -15.742 2.275 1.00 43.97 176 ILE A C 1
ATOM 1458 O O . ILE A 1 176 ? -24.611 -16.902 2.671 1.00 43.97 176 ILE A O 1
ATOM 1462 N N . SER A 1 177 ? -25.039 -14.711 2.961 1.00 44.12 177 SER A N 1
ATOM 1463 C CA . SER A 1 177 ? -25.813 -14.861 4.207 1.00 44.12 177 SER A CA 1
ATOM 1464 C C . SER A 1 177 ? -27.108 -15.645 3.968 1.00 44.12 177 SER A C 1
ATOM 1466 O O . SER A 1 177 ? -27.329 -16.644 4.646 1.00 44.12 177 SER A O 1
ATOM 1468 N N . ASP A 1 178 ? -27.868 -15.318 2.918 1.00 46.12 178 ASP A N 1
ATOM 1469 C CA . ASP A 1 178 ? -29.104 -16.025 2.562 1.00 46.12 178 ASP A CA 1
ATOM 1470 C C . ASP A 1 178 ? -28.837 -17.495 2.174 1.00 46.12 178 ASP A C 1
ATOM 1472 O O . ASP A 1 178 ? -29.648 -18.377 2.452 1.00 46.12 178 ASP A O 1
ATOM 1476 N N . VAL A 1 179 ? -27.698 -17.804 1.540 1.00 50.78 179 VAL A N 1
ATOM 1477 C CA . VAL A 1 179 ? -27.327 -19.185 1.167 1.00 50.78 179 VAL A CA 1
ATOM 1478 C C . VAL A 1 179 ? -26.822 -19.996 2.366 1.00 50.78 179 VAL A C 1
ATOM 1480 O O . VAL A 1 179 ? -27.045 -21.208 2.408 1.00 50.78 179 VAL A O 1
ATOM 1483 N N . LEU A 1 180 ? -26.162 -19.364 3.338 1.00 41.97 180 LEU A N 1
ATOM 1484 C CA . LEU A 1 180 ? -25.699 -20.029 4.559 1.00 41.97 180 LEU A CA 1
ATOM 1485 C C . LEU A 1 180 ? -26.845 -20.241 5.557 1.00 41.97 180 LEU A C 1
ATOM 1487 O O . LEU A 1 180 ? -26.974 -21.339 6.094 1.00 41.97 180 LEU A O 1
ATOM 1491 N N . GLU A 1 181 ? -27.739 -19.267 5.725 1.00 45.34 181 GLU A N 1
ATOM 1492 C CA . GLU A 1 181 ? -28.928 -19.404 6.576 1.00 45.34 181 GLU A CA 1
ATOM 1493 C C . GLU A 1 181 ? -29.901 -20.457 6.018 1.00 45.34 181 GLU A C 1
ATOM 1495 O O . GLU A 1 181 ? -30.350 -21.336 6.754 1.00 45.34 181 GLU A O 1
ATOM 1500 N N . ASN A 1 182 ? -30.127 -20.503 4.699 1.00 49.28 182 ASN A N 1
ATOM 1501 C CA . ASN A 1 182 ? -30.990 -21.530 4.096 1.00 49.28 182 ASN A CA 1
ATOM 1502 C C . ASN A 1 182 ? -30.399 -22.953 4.104 1.00 49.28 182 ASN A C 1
ATOM 1504 O O . ASN A 1 182 ? -31.147 -23.918 3.929 1.00 49.28 182 ASN A O 1
ATOM 1508 N N . LYS A 1 183 ? -29.081 -23.113 4.293 1.00 45.19 183 LYS A N 1
ATOM 1509 C CA . LYS A 1 183 ? -28.434 -24.433 4.419 1.00 45.19 183 LYS A CA 1
ATOM 1510 C C . LYS A 1 183 ? -28.335 -24.925 5.861 1.00 45.19 183 LYS A C 1
ATOM 1512 O O . LYS A 1 183 ? -28.297 -26.133 6.062 1.00 45.19 183 LYS A O 1
ATOM 1517 N N . ILE A 1 184 ? -28.299 -24.023 6.842 1.00 47.97 184 ILE A N 1
ATOM 1518 C CA . ILE A 1 184 ? -28.188 -24.382 8.265 1.00 47.97 184 ILE A CA 1
ATOM 1519 C C . ILE A 1 184 ? -29.567 -24.686 8.874 1.00 47.97 184 ILE A C 1
ATOM 1521 O O . ILE A 1 184 ? -29.664 -25.556 9.731 1.00 47.97 184 ILE A O 1
ATOM 1525 N N . PHE A 1 185 ? -30.644 -24.064 8.378 1.00 43.78 185 PHE A N 1
ATOM 1526 C CA . PHE A 1 185 ? -32.015 -24.290 8.870 1.00 43.78 185 PHE A CA 1
ATOM 1527 C C . PHE A 1 185 ? -32.844 -25.295 8.050 1.00 43.78 185 PHE A C 1
ATOM 1529 O O . PHE A 1 185 ? -34.028 -25.488 8.318 1.00 43.78 185 PHE A O 1
ATOM 1536 N N . LYS A 1 186 ? -32.237 -25.972 7.066 1.00 47.44 186 LYS A N 1
ATOM 1537 C CA . LYS A 1 186 ? -32.810 -27.167 6.425 1.00 47.44 186 LYS A CA 1
ATOM 1538 C C . LYS A 1 186 ? -31.998 -28.405 6.793 1.00 47.44 186 LYS A C 1
ATOM 1540 O O . LYS A 1 186 ? -31.251 -28.920 5.963 1.00 47.44 186 LYS A O 1
ATOM 1545 N N . LYS A 1 187 ? -32.170 -28.878 8.023 1.00 38.97 187 LYS A N 1
ATOM 1546 C CA . LYS A 1 187 ? -32.069 -30.290 8.404 1.00 38.97 187 LYS A CA 1
ATOM 1547 C C . LYS A 1 187 ? -32.881 -30.528 9.665 1.00 38.97 187 LYS A C 1
ATOM 1549 O O . LYS A 1 187 ? -32.763 -29.692 10.583 1.00 38.97 187 LYS A O 1
#

Foldseek 3Di:
DDVVVVVVLVVVVVPDVPVSVVVVVVVLVVLLVVLVVLLVVLLVLLVVVLCVLLPCPDPDPDDPVVLVVSLVVNVVSLVVNLVSCVVCVVVDNSSVVVLVVVLVVLVVVADDDPLLVCLCVVLLPDQCSPCVVVSSVSCVPPDPVNSSSSSSNSSSSNSNVVNVVVVVCPDPVVVVVVVVVVVVPPD

Sequence (187 aa):
MTELNKIFMKISAKQGSKNAKFALEIQKEENKEKLTNLVEFIVFNLQAESNRLSSCTLGQIKTNEIGSHIVLIIEEHLNKVLYLLEIEKEEGPYLKDFLYELIKIYKEKIEIDNSTKYIIQRFSDLNLVHDFHLIISDLCDFDLSMKNRILTYLTLLNITRRIERRLFLPSARKKISDVLENKIFKK

Secondary structure (DSSP, 8-state):
--HHHHHHHHHHTTT-TTHHHHHHHHHHHHHHHHHHHHHHHHHHHHHHHHHHHHT--S-SSS-HHHHHHHHHHHHHHHHHHHHHHHHHTTT-SHHHHHHHHHHHHHHHHS---HHHHHHHHHTTSS-TTTSHHHHHHHHTTS-HHHHHHHHHHHHHHHHHHHHHHHHT-TTHHHHHHHHHHHHHS--